Protein AF-A0A965TXR1-F1 (afdb_monomer_lite)

Secondary structure (DSSP, 8-state):
-HHHHHHHHHHHHHHHHHHHHHHHHHHHHHHHHHTHHHHHHTT-HHHHHHHHHHHHHHHHHHHHHHHHHHHHHHHHHHHHHHHHHHHHHHHHHHHHHTTTTSSHHHHHHHHHHHHHHHHHTHHHHHHHHHHHHHHHHHHHHHHHHHHHHHSPPP---------EEEE-TT--EEEEEEEE-TTS-EEEEEEEEESSSEEEEEEEEETTEEEEEEEEETTEEEEEEEE-TTS-EEEEEEETTEEEEEEEE-TTSSSEEEEEEPPP-

Structure (mmCIF, N/CA/C/O backbone):
data_AF-A0A965TXR1-F1
#
_entry.id   AF-A0A965TXR1-F1
#
loop_
_atom_site.group_PDB
_atom_site.id
_atom_site.type_symbol
_atom_site.label_atom_id
_atom_site.label_alt_id
_atom_site.label_comp_id
_atom_site.label_asym_id
_atom_site.label_entity_id
_atom_site.label_seq_id
_atom_site.pdbx_PDB_ins_code
_atom_site.Cartn_x
_atom_site.Cartn_y
_atom_site.Cartn_z
_atom_site.occupancy
_atom_site.B_iso_or_equiv
_atom_site.auth_seq_id
_atom_site.auth_comp_id
_atom_site.auth_asym_id
_atom_site.auth_atom_id
_atom_site.pdbx_PDB_model_num
ATOM 1 N N . GLY A 1 1 ? 12.369 7.121 -32.887 1.00 45.88 1 GLY A N 1
ATOM 2 C CA . GLY A 1 1 ? 11.246 7.670 -32.101 1.00 45.88 1 GLY A CA 1
ATOM 3 C C . GLY A 1 1 ? 10.234 6.595 -31.752 1.00 45.88 1 GLY A C 1
ATOM 4 O O . GLY A 1 1 ? 10.236 6.117 -30.630 1.00 45.88 1 GLY A O 1
ATOM 5 N N . PHE A 1 2 ? 9.430 6.163 -32.725 1.00 43.91 2 PHE A N 1
ATOM 6 C CA . PHE A 1 2 ? 8.285 5.259 -32.525 1.00 43.91 2 PHE A CA 1
ATOM 7 C C . PHE A 1 2 ? 8.627 3.906 -31.866 1.00 43.91 2 PHE A C 1
ATOM 9 O O . PHE A 1 2 ? 7.937 3.456 -30.958 1.00 43.91 2 PHE A O 1
ATOM 16 N N . LEU A 1 3 ? 9.751 3.299 -32.255 1.00 50.91 3 LEU A N 1
ATOM 17 C CA . LEU A 1 3 ? 10.198 2.002 -31.733 1.00 50.91 3 LEU A CA 1
ATOM 18 C C . LEU A 1 3 ? 10.601 2.069 -30.246 1.00 50.91 3 LEU A C 1
ATOM 20 O O . LEU A 1 3 ? 10.301 1.162 -29.483 1.00 50.91 3 LEU A O 1
ATOM 24 N N . VAL A 1 4 ? 11.199 3.183 -29.812 1.00 52.47 4 VAL A N 1
ATOM 25 C CA . VAL A 1 4 ? 11.578 3.410 -28.407 1.00 52.47 4 VAL A CA 1
ATOM 26 C C . VAL A 1 4 ? 10.334 3.555 -27.529 1.00 52.47 4 VAL A C 1
ATOM 28 O O . VAL A 1 4 ? 10.238 2.899 -26.500 1.00 52.47 4 VAL A O 1
ATOM 31 N N . VAL A 1 5 ? 9.344 4.335 -27.976 1.00 55.50 5 VAL A N 1
ATOM 32 C CA . VAL A 1 5 ? 8.086 4.562 -27.240 1.00 55.50 5 VAL A CA 1
ATOM 33 C C . VAL A 1 5 ? 7.288 3.263 -27.063 1.00 55.50 5 VAL A C 1
ATOM 35 O O . VAL A 1 5 ? 6.787 2.992 -25.972 1.00 55.50 5 VAL A O 1
ATOM 38 N N . ILE A 1 6 ? 7.225 2.415 -28.097 1.00 56.47 6 ILE A N 1
ATOM 39 C CA . ILE A 1 6 ? 6.541 1.112 -28.028 1.00 56.47 6 ILE A CA 1
ATOM 40 C C . ILE A 1 6 ? 7.202 0.182 -27.006 1.00 56.47 6 ILE A C 1
ATOM 42 O O . ILE A 1 6 ? 6.506 -0.544 -26.290 1.00 56.47 6 ILE A O 1
ATOM 46 N N . ILE A 1 7 ? 8.534 0.186 -26.929 1.00 53.12 7 ILE A N 1
ATOM 47 C CA . ILE A 1 7 ? 9.239 -0.719 -26.025 1.00 53.12 7 ILE A CA 1
ATOM 48 C C . ILE A 1 7 ? 9.182 -0.202 -24.581 1.00 53.12 7 ILE A C 1
ATOM 50 O O . ILE A 1 7 ? 8.879 -0.986 -23.684 1.00 53.12 7 ILE A O 1
ATOM 54 N N . THR A 1 8 ? 9.341 1.106 -24.346 1.00 53.84 8 THR A N 1
ATOM 55 C CA . THR A 1 8 ? 9.183 1.705 -23.007 1.00 53.84 8 THR A CA 1
ATOM 56 C C . THR A 1 8 ? 7.793 1.426 -22.417 1.00 53.84 8 THR A C 1
ATOM 58 O O . THR A 1 8 ? 7.686 1.060 -21.247 1.00 53.84 8 THR A O 1
ATOM 61 N N . GLY A 1 9 ? 6.730 1.487 -23.231 1.00 53.66 9 GLY A N 1
ATOM 62 C CA . GLY A 1 9 ? 5.367 1.166 -22.787 1.00 53.66 9 GLY A CA 1
ATOM 63 C C . GLY A 1 9 ? 5.150 -0.309 -22.414 1.00 53.66 9 GLY A C 1
ATOM 64 O O . GLY A 1 9 ? 4.368 -0.612 -21.512 1.00 53.66 9 GLY A O 1
ATOM 65 N N . LYS A 1 10 ? 5.856 -1.248 -23.063 1.00 57.50 10 LYS A N 1
ATOM 66 C CA . LYS A 1 10 ? 5.779 -2.680 -22.720 1.00 57.50 10 LYS A CA 1
ATOM 67 C C . LYS A 1 10 ? 6.538 -3.012 -21.438 1.00 57.50 10 LYS A C 1
ATOM 69 O O . LYS A 1 10 ? 6.057 -3.836 -20.664 1.00 57.50 10 LYS A O 1
ATOM 74 N N . THR A 1 11 ? 7.668 -2.357 -21.181 1.00 56.88 11 THR A N 1
ATOM 75 C CA . THR A 1 11 ? 8.481 -2.588 -19.977 1.00 56.88 11 THR A CA 1
ATOM 76 C C . THR A 1 11 ? 7.738 -2.193 -18.695 1.00 56.88 11 THR A C 1
ATOM 78 O O . THR A 1 11 ? 7.784 -2.931 -17.711 1.00 56.88 11 THR A O 1
ATOM 81 N N . GLY A 1 12 ? 6.966 -1.098 -18.715 1.00 59.47 12 GLY A N 1
ATOM 82 C CA . GLY A 1 12 ? 6.185 -0.649 -17.552 1.00 59.47 12 GLY A CA 1
ATOM 83 C C . GLY A 1 12 ? 5.174 -1.682 -17.031 1.00 59.47 12 GLY A C 1
ATOM 84 O O . GLY A 1 12 ? 5.007 -1.825 -15.822 1.00 59.47 12 GLY A O 1
ATOM 85 N N . LYS A 1 13 ? 4.562 -2.482 -17.918 1.00 66.25 13 LYS A N 1
ATOM 86 C CA . LYS A 1 13 ? 3.628 -3.553 -17.519 1.00 66.25 13 LYS A CA 1
ATOM 87 C C . LYS A 1 13 ? 4.310 -4.674 -16.729 1.00 66.25 13 LYS A C 1
ATOM 89 O O . LYS A 1 13 ? 3.706 -5.216 -15.807 1.00 66.25 13 LYS A O 1
ATOM 94 N N . TYR A 1 14 ? 5.557 -5.009 -17.065 1.00 66.94 14 TYR A N 1
ATOM 95 C CA . TYR A 1 14 ? 6.308 -6.039 -16.345 1.00 66.94 14 TYR A CA 1
ATOM 96 C C . TYR A 1 14 ? 6.725 -5.566 -14.954 1.00 66.94 14 TYR A C 1
ATOM 98 O O . TYR A 1 14 ? 6.616 -6.341 -14.012 1.00 66.94 14 TYR A O 1
ATOM 106 N N . PHE A 1 15 ? 7.118 -4.300 -14.795 1.00 65.69 15 PHE A N 1
ATOM 107 C CA . PHE A 1 15 ? 7.473 -3.754 -13.480 1.00 65.69 15 PHE A CA 1
ATOM 108 C C . PHE A 1 15 ? 6.291 -3.742 -12.505 1.00 65.69 15 PHE A C 1
ATOM 110 O O . PHE A 1 15 ? 6.447 -4.169 -11.363 1.00 65.69 15 PHE A O 1
ATOM 117 N N . ILE A 1 16 ? 5.097 -3.356 -12.969 1.00 70.94 16 ILE A N 1
ATOM 118 C CA . ILE A 1 16 ? 3.866 -3.435 -12.164 1.00 70.94 16 ILE A CA 1
ATOM 119 C C . ILE A 1 16 ? 3.568 -4.891 -11.773 1.00 70.94 16 ILE A C 1
ATOM 121 O O . ILE A 1 16 ? 3.223 -5.171 -10.626 1.00 70.94 16 ILE A O 1
ATOM 125 N N . GLY A 1 17 ? 3.731 -5.830 -12.711 1.00 76.81 17 GLY A N 1
ATOM 126 C CA . GLY A 1 17 ? 3.544 -7.259 -12.453 1.00 76.81 17 GLY A CA 1
ATOM 127 C C . GLY A 1 17 ? 4.518 -7.815 -11.411 1.00 76.81 17 GLY A C 1
ATOM 128 O O . GLY A 1 17 ? 4.089 -8.524 -10.505 1.00 76.81 17 GLY A O 1
ATOM 129 N N . ILE A 1 18 ? 5.805 -7.460 -11.505 1.00 78.25 18 ILE A N 1
ATOM 130 C CA . ILE A 1 18 ? 6.831 -7.854 -10.528 1.00 78.25 18 ILE A CA 1
ATOM 131 C C . ILE A 1 18 ? 6.462 -7.315 -9.146 1.00 78.25 18 ILE A C 1
ATOM 133 O O . ILE A 1 18 ? 6.395 -8.088 -8.197 1.00 78.25 18 ILE A O 1
ATOM 137 N N . GLN A 1 19 ? 6.147 -6.021 -9.040 1.00 75.19 19 GLN A N 1
ATOM 138 C CA . GLN A 1 19 ? 5.805 -5.396 -7.762 1.00 75.19 19 GLN A CA 1
ATOM 139 C C . GLN A 1 19 ? 4.563 -6.031 -7.120 1.00 75.19 19 GLN A C 1
ATOM 141 O O . GLN A 1 19 ? 4.560 -6.288 -5.917 1.00 75.19 19 GLN A O 1
ATOM 146 N N . LYS A 1 20 ? 3.535 -6.344 -7.921 1.00 84.00 20 LYS A N 1
ATOM 147 C CA . LYS A 1 20 ? 2.330 -7.037 -7.450 1.00 84.00 20 LYS A CA 1
ATOM 148 C C . LYS A 1 20 ? 2.657 -8.417 -6.876 1.00 84.00 20 LYS A C 1
ATOM 150 O O . LYS A 1 20 ? 2.203 -8.728 -5.779 1.00 84.00 20 LYS A O 1
ATOM 155 N N . GLN A 1 21 ? 3.454 -9.222 -7.578 1.00 85.25 21 GLN A N 1
ATOM 156 C CA . GLN A 1 21 ? 3.808 -10.559 -7.091 1.00 85.25 21 GLN A CA 1
ATOM 157 C C . GLN A 1 21 ? 4.754 -10.517 -5.892 1.00 85.25 21 GLN A C 1
ATOM 159 O O . GLN A 1 21 ? 4.600 -11.317 -4.974 1.00 85.25 21 GLN A O 1
ATOM 164 N N . THR A 1 22 ? 5.674 -9.551 -5.832 1.00 86.81 22 THR A N 1
ATOM 165 C CA . THR A 1 22 ? 6.506 -9.333 -4.642 1.00 86.81 22 THR A CA 1
ATOM 166 C C . THR A 1 22 ? 5.651 -8.988 -3.424 1.00 86.81 22 THR A C 1
ATOM 168 O O . THR A 1 22 ? 5.871 -9.552 -2.358 1.00 86.81 22 THR A O 1
ATOM 171 N N . ALA A 1 23 ? 4.642 -8.124 -3.576 1.00 86.00 23 ALA A N 1
ATOM 172 C CA . ALA A 1 23 ? 3.718 -7.804 -2.490 1.00 86.00 23 ALA A CA 1
ATOM 173 C C . ALA A 1 23 ? 2.914 -9.033 -2.033 1.00 86.00 23 ALA A C 1
ATOM 175 O O . ALA A 1 23 ? 2.773 -9.251 -0.835 1.00 86.00 23 ALA A O 1
ATOM 176 N N . GLN A 1 24 ? 2.442 -9.872 -2.964 1.00 88.69 24 GLN A N 1
ATOM 177 C CA . GLN A 1 24 ? 1.724 -11.103 -2.616 1.00 88.69 24 GLN A CA 1
ATOM 178 C C . GLN A 1 24 ? 2.597 -12.122 -1.878 1.00 88.69 24 GLN A C 1
ATOM 180 O O . GLN A 1 24 ? 2.131 -12.728 -0.917 1.00 88.69 24 GLN A O 1
ATOM 185 N N . VAL A 1 25 ? 3.839 -12.330 -2.326 1.00 92.31 25 VAL A N 1
ATOM 186 C CA . VAL A 1 25 ? 4.782 -13.235 -1.653 1.00 92.31 25 VAL A CA 1
ATOM 187 C C . VAL A 1 25 ? 5.121 -12.703 -0.262 1.00 92.31 25 VAL A C 1
ATOM 189 O O . VAL A 1 25 ? 5.074 -13.467 0.697 1.00 92.31 25 VAL A O 1
ATOM 192 N N . ASN A 1 26 ? 5.400 -11.403 -0.131 1.00 89.81 26 ASN A N 1
ATOM 193 C CA . ASN A 1 26 ? 5.708 -10.797 1.163 1.00 89.81 26 ASN A CA 1
ATOM 194 C C . ASN A 1 26 ? 4.528 -10.877 2.132 1.00 89.81 26 ASN A C 1
ATOM 196 O O . ASN A 1 26 ? 4.726 -11.324 3.253 1.00 89.81 26 ASN A O 1
ATOM 200 N N . GLY A 1 27 ? 3.315 -10.521 1.695 1.00 91.38 27 GLY A N 1
ATOM 201 C CA . GLY A 1 27 ? 2.123 -10.613 2.541 1.00 91.38 27 GLY A CA 1
AT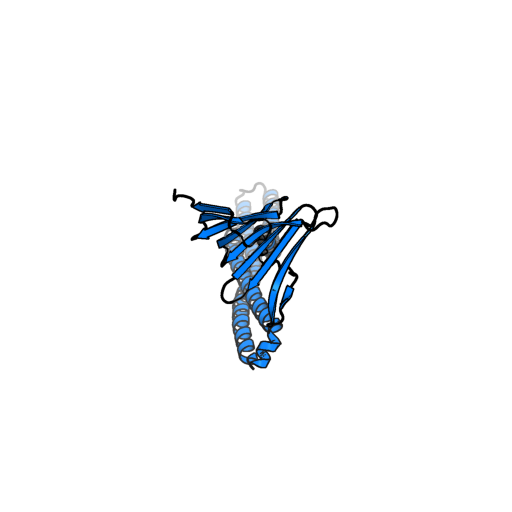OM 202 C C . GLY A 1 27 ? 1.853 -12.045 3.006 1.00 91.38 27 GLY A C 1
ATOM 203 O O . GLY A 1 27 ? 1.577 -12.267 4.178 1.00 91.38 27 GLY A O 1
ATOM 204 N N . TYR A 1 28 ? 2.038 -13.029 2.117 1.00 92.31 28 TYR A N 1
ATOM 205 C CA . TYR A 1 28 ? 1.949 -14.445 2.481 1.00 92.31 28 TYR A CA 1
ATOM 206 C C . TYR A 1 28 ? 2.980 -14.810 3.558 1.00 92.31 28 TYR A C 1
ATOM 208 O O . TYR A 1 28 ? 2.640 -15.395 4.579 1.00 92.31 28 TYR A O 1
ATOM 216 N N . VAL A 1 29 ? 4.247 -14.433 3.374 1.00 91.31 29 VAL A N 1
ATOM 217 C CA . VAL A 1 29 ? 5.296 -14.690 4.374 1.00 91.31 29 VAL A CA 1
ATOM 218 C C . VAL A 1 29 ? 4.974 -14.019 5.712 1.00 91.31 29 VAL A C 1
ATOM 220 O O . VAL A 1 29 ? 5.139 -14.646 6.755 1.00 91.31 29 VAL A O 1
ATOM 223 N N . GLU A 1 30 ? 4.505 -12.775 5.696 1.00 90.94 30 GLU A N 1
ATOM 224 C CA . GLU A 1 30 ? 4.203 -11.987 6.892 1.00 90.94 30 GLU A CA 1
ATOM 225 C C . GLU A 1 30 ? 3.059 -12.608 7.712 1.00 90.94 30 GLU A C 1
ATOM 227 O O . GLU A 1 30 ? 3.204 -12.792 8.922 1.00 90.94 30 GLU A O 1
ATOM 232 N N . GLU A 1 31 ? 1.988 -13.055 7.048 1.00 91.69 31 GLU A N 1
ATOM 233 C CA . GLU A 1 31 ? 0.855 -13.756 7.666 1.00 91.69 31 GLU A CA 1
ATOM 234 C C . GLU A 1 31 ? 1.295 -15.045 8.381 1.00 91.69 31 GLU A C 1
ATOM 236 O O . GLU A 1 31 ? 0.983 -15.256 9.557 1.00 91.69 31 GLU A O 1
ATOM 241 N N . TYR A 1 32 ? 2.082 -15.897 7.716 1.00 91.19 32 TYR A N 1
ATOM 242 C CA . TYR A 1 32 ? 2.490 -17.182 8.294 1.00 91.19 32 TYR A CA 1
ATOM 243 C C . TYR A 1 32 ? 3.653 -17.077 9.287 1.00 91.19 32 TYR A C 1
ATOM 245 O O . TYR A 1 32 ? 3.742 -17.907 10.194 1.00 91.19 32 TYR A O 1
ATOM 253 N N . ILE A 1 33 ? 4.522 -16.064 9.181 1.00 88.62 33 ILE A N 1
ATOM 254 C CA . ILE A 1 33 ? 5.530 -15.782 10.215 1.00 88.62 33 ILE A CA 1
ATOM 255 C C . ILE A 1 33 ? 4.851 -15.276 11.492 1.00 88.62 33 ILE A C 1
ATOM 257 O O . ILE A 1 33 ? 5.174 -15.760 12.582 1.00 88.62 33 ILE A O 1
ATOM 261 N N . ALA A 1 34 ? 3.885 -14.358 11.378 1.00 88.50 34 ALA A N 1
ATOM 262 C CA . ALA A 1 34 ? 3.091 -13.906 12.519 1.00 88.50 34 ALA A CA 1
ATOM 263 C C . ALA A 1 34 ? 2.266 -15.064 13.121 1.00 88.50 34 ALA A C 1
ATOM 265 O O . ALA A 1 34 ? 2.226 -15.243 14.340 1.00 88.50 34 ALA A O 1
ATOM 266 N N . GLY A 1 35 ? 1.692 -15.915 12.265 1.00 87.88 35 GLY A N 1
ATOM 267 C CA . GLY A 1 35 ? 0.902 -17.096 12.623 1.00 87.88 35 GLY A CA 1
ATOM 268 C C . GLY A 1 35 ? 1.698 -18.370 12.936 1.00 87.88 35 GLY A C 1
ATOM 269 O O . GLY A 1 35 ? 1.098 -19.434 13.089 1.00 87.88 35 GLY A O 1
ATOM 270 N N . GLN A 1 36 ? 3.029 -18.315 13.060 1.00 89.19 36 GLN A N 1
ATOM 271 C CA . GLN A 1 36 ? 3.886 -19.515 13.107 1.00 89.19 36 GLN A CA 1
ATOM 272 C C . GLN A 1 36 ? 3.509 -20.535 14.198 1.00 89.19 36 GLN A C 1
ATOM 274 O O . GLN A 1 36 ? 3.676 -21.740 14.012 1.00 89.19 36 GLN A O 1
ATOM 279 N N . LYS A 1 37 ? 2.980 -20.073 15.343 1.00 87.44 37 LYS A N 1
ATOM 280 C CA . LYS A 1 37 ? 2.527 -20.956 16.431 1.00 87.44 37 LYS A CA 1
ATOM 281 C C . LYS A 1 37 ? 1.314 -21.779 16.004 1.00 87.44 37 LYS A C 1
ATOM 283 O O . LYS A 1 37 ? 1.278 -22.975 16.266 1.00 87.44 37 LYS A O 1
ATOM 288 N N . VAL A 1 38 ? 0.364 -21.150 15.315 1.00 87.00 38 VAL A N 1
ATOM 289 C CA . VAL A 1 38 ? -0.844 -21.795 14.788 1.00 87.00 38 VAL A CA 1
ATOM 290 C C . VAL A 1 38 ? -0.451 -22.837 13.742 1.00 87.00 38 VAL A C 1
ATOM 292 O O . VAL A 1 38 ? -0.857 -23.990 13.847 1.00 87.00 38 VAL A O 1
ATOM 295 N N . VAL A 1 39 ? 0.437 -22.482 12.807 1.00 87.50 39 VAL A N 1
ATOM 296 C CA . VAL A 1 39 ? 0.923 -23.410 11.769 1.00 87.50 39 VAL A CA 1
ATOM 297 C C . VAL A 1 39 ? 1.550 -24.668 12.378 1.00 87.50 39 VAL A C 1
ATOM 299 O O . VAL A 1 39 ? 1.227 -25.773 11.943 1.00 87.50 39 VAL A O 1
ATOM 302 N N . LYS A 1 40 ? 2.402 -24.512 13.403 1.00 84.06 40 LYS A N 1
ATOM 303 C CA . LYS A 1 40 ? 3.050 -25.643 14.086 1.00 84.06 40 LYS A CA 1
ATOM 304 C C . LYS A 1 40 ? 2.076 -26.507 14.881 1.00 84.06 40 LYS A C 1
ATOM 306 O O . LYS A 1 40 ? 2.190 -27.727 14.856 1.00 84.06 40 LYS A O 1
ATOM 311 N N . VAL A 1 41 ? 1.119 -2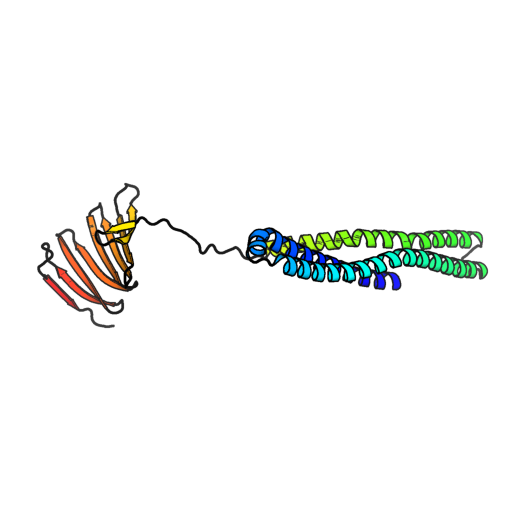5.892 15.578 1.00 89.19 41 VAL A N 1
ATOM 312 C CA . VAL A 1 41 ? 0.104 -26.618 16.365 1.00 89.19 41 VAL A CA 1
ATOM 313 C C . VAL A 1 41 ? -0.777 -27.485 15.467 1.00 89.19 41 VAL A C 1
ATOM 315 O O . VAL A 1 41 ? -1.127 -28.598 15.847 1.00 89.19 41 VAL A O 1
ATOM 318 N N . PHE A 1 42 ? -1.089 -27.009 14.262 1.00 87.50 42 PHE A N 1
ATOM 319 C CA . PHE A 1 42 ? -1.869 -27.766 13.287 1.00 87.50 42 PHE A CA 1
ATOM 320 C C . PHE A 1 42 ? -1.011 -28.627 12.341 1.00 87.50 42 PHE A C 1
ATOM 322 O O . PHE A 1 42 ? -1.577 -29.271 11.462 1.00 87.50 42 PHE A O 1
ATOM 329 N N . CYS A 1 43 ? 0.320 -28.658 12.485 1.00 88.38 43 CYS A N 1
ATOM 330 C CA . CYS A 1 43 ? 1.254 -29.391 11.611 1.00 88.38 43 CYS A CA 1
ATOM 331 C C . CYS A 1 43 ? 1.083 -29.083 10.103 1.00 88.38 43 CYS A C 1
ATOM 333 O O . CYS A 1 43 ? 1.118 -29.980 9.257 1.00 88.38 43 CYS A O 1
ATOM 335 N N . HIS A 1 44 ? 0.850 -27.810 9.762 1.00 90.75 44 HIS A N 1
ATOM 336 C CA . HIS A 1 44 ? 0.588 -27.346 8.390 1.00 90.75 44 HIS A CA 1
ATOM 337 C C . HIS A 1 44 ? 1.815 -26.732 7.691 1.00 90.75 44 HIS A C 1
ATOM 339 O O . HIS A 1 44 ? 1.677 -26.092 6.650 1.00 90.75 44 HIS A O 1
ATOM 345 N N . GLU A 1 45 ? 3.031 -26.931 8.202 1.00 89.88 45 GLU A N 1
ATOM 346 C CA . GLU A 1 45 ? 4.249 -26.310 7.662 1.00 89.88 45 GLU A CA 1
ATOM 347 C C . GLU A 1 45 ? 4.459 -26.637 6.182 1.00 89.88 45 GLU A C 1
ATOM 349 O O . GLU A 1 45 ? 4.806 -25.766 5.389 1.00 89.88 45 GLU A O 1
ATOM 354 N N . LYS A 1 46 ? 4.211 -27.892 5.794 1.00 91.88 46 LYS A N 1
ATOM 355 C CA . LYS A 1 46 ? 4.413 -28.349 4.416 1.00 91.88 46 LYS A CA 1
ATOM 356 C C . LYS A 1 46 ? 3.440 -27.679 3.442 1.00 91.88 46 LYS A C 1
ATOM 358 O O . LYS A 1 46 ? 3.858 -27.232 2.383 1.00 91.88 46 LYS A O 1
ATOM 363 N N . VAL A 1 47 ? 2.177 -27.529 3.845 1.00 90.62 47 VAL A N 1
ATOM 364 C CA . VAL A 1 47 ? 1.138 -26.846 3.056 1.00 90.62 47 VAL A CA 1
ATOM 365 C C . VAL A 1 47 ? 1.488 -25.368 2.868 1.00 90.62 47 VAL A C 1
ATOM 367 O O . VAL A 1 47 ? 1.351 -24.834 1.769 1.00 90.62 47 VAL A O 1
ATOM 370 N N . VAL A 1 48 ? 1.994 -24.718 3.919 1.00 91.06 48 VAL A N 1
ATOM 371 C CA . VAL A 1 48 ? 2.449 -23.321 3.860 1.00 91.06 48 VAL A CA 1
ATOM 372 C C . VAL A 1 48 ? 3.666 -23.168 2.942 1.00 91.06 48 VAL A C 1
ATOM 374 O O . VAL A 1 48 ? 3.728 -22.242 2.135 1.00 91.06 48 VAL A O 1
ATOM 377 N N . ILE A 1 49 ? 4.629 -24.090 3.011 1.00 92.44 49 ILE A N 1
ATOM 378 C CA . ILE A 1 49 ? 5.801 -24.093 2.124 1.00 92.44 49 ILE A CA 1
ATOM 379 C C . ILE A 1 49 ? 5.384 -24.304 0.663 1.00 92.44 49 ILE A C 1
ATOM 381 O O . ILE A 1 49 ? 5.886 -23.611 -0.221 1.00 92.44 49 ILE A O 1
ATOM 385 N N . ASP A 1 50 ? 4.452 -25.218 0.398 1.00 94.44 50 ASP A N 1
ATOM 386 C CA . ASP A 1 50 ? 3.955 -25.475 -0.955 1.00 94.44 50 ASP A CA 1
ATOM 387 C C . ASP A 1 50 ? 3.217 -24.248 -1.522 1.00 94.44 50 ASP A C 1
ATOM 389 O O . ASP A 1 50 ? 3.457 -23.854 -2.668 1.00 94.44 50 ASP A O 1
ATOM 393 N N . GLY A 1 51 ? 2.404 -23.570 -0.704 1.00 92.88 51 GLY A N 1
ATOM 394 C CA . GLY A 1 51 ? 1.752 -22.313 -1.082 1.00 92.88 51 GLY A CA 1
ATOM 395 C C . GLY A 1 51 ? 2.742 -21.168 -1.334 1.00 92.88 51 GLY A C 1
ATOM 396 O O . GLY A 1 51 ? 2.592 -20.422 -2.308 1.00 92.88 51 GLY A O 1
ATOM 397 N N . PHE A 1 52 ? 3.801 -21.063 -0.524 1.00 94.12 52 PHE A N 1
ATOM 398 C CA . PHE A 1 52 ? 4.902 -20.128 -0.772 1.00 94.12 52 PHE A CA 1
ATOM 399 C C . PHE A 1 52 ? 5.600 -20.433 -2.102 1.00 94.12 52 PHE A C 1
ATOM 401 O O . PHE A 1 52 ? 5.806 -19.525 -2.907 1.00 94.12 52 PHE A O 1
ATOM 408 N N . ASN A 1 53 ? 5.923 -21.703 -2.364 1.00 95.12 53 ASN A N 1
ATOM 409 C CA . ASN A 1 53 ? 6.593 -22.128 -3.592 1.00 95.12 53 ASN A CA 1
ATOM 410 C C . ASN A 1 53 ? 5.772 -21.786 -4.838 1.00 95.12 53 ASN A C 1
ATOM 412 O O . ASN A 1 53 ? 6.336 -21.308 -5.821 1.00 95.12 53 ASN A O 1
ATOM 416 N N . GLN A 1 54 ? 4.449 -21.962 -4.791 1.00 95.25 54 GLN A N 1
ATOM 417 C CA . GLN A 1 54 ? 3.565 -21.589 -5.893 1.00 95.25 54 GLN A CA 1
ATOM 418 C C . GLN A 1 54 ? 3.619 -20.080 -6.179 1.00 95.25 54 GLN A C 1
ATOM 420 O O . GLN A 1 54 ? 3.863 -19.672 -7.315 1.00 95.25 54 GLN A O 1
ATOM 425 N N . LYS A 1 55 ? 3.461 -19.241 -5.147 1.00 91.56 55 LYS A N 1
ATOM 426 C CA . LYS A 1 55 ? 3.527 -17.775 -5.293 1.00 91.56 55 LYS A CA 1
ATOM 427 C C . LYS A 1 55 ? 4.911 -17.304 -5.748 1.00 91.56 55 LYS A C 1
ATOM 429 O O . LYS A 1 55 ? 5.028 -16.399 -6.575 1.00 91.56 55 LYS A O 1
ATOM 434 N N . ASN A 1 56 ? 5.964 -17.940 -5.243 1.00 92.56 56 ASN A N 1
ATOM 435 C CA . ASN A 1 56 ? 7.338 -17.645 -5.626 1.00 92.56 56 ASN A CA 1
ATOM 436 C C . ASN A 1 56 ? 7.626 -18.041 -7.085 1.00 92.56 56 ASN A C 1
ATOM 438 O O . ASN A 1 56 ? 8.338 -17.324 -7.785 1.00 92.56 56 ASN A O 1
ATOM 442 N N . GLU A 1 57 ? 7.040 -19.132 -7.583 1.00 94.12 57 GLU A N 1
ATOM 443 C CA . GLU A 1 57 ? 7.159 -19.522 -8.990 1.00 94.12 57 GLU A CA 1
ATOM 444 C C . GLU A 1 57 ? 6.470 -18.513 -9.920 1.00 94.12 57 GLU A C 1
ATOM 446 O O . GLU A 1 57 ? 7.028 -18.147 -10.956 1.00 94.12 57 GLU A O 1
ATOM 451 N N . GLU A 1 58 ? 5.306 -17.982 -9.541 1.00 89.88 58 GLU A N 1
ATOM 452 C CA . GLU A 1 58 ? 4.653 -16.911 -10.303 1.00 89.88 58 GLU A CA 1
ATOM 453 C C . GLU A 1 58 ? 5.504 -15.632 -10.351 1.00 89.88 58 GLU A C 1
ATOM 455 O O . GLU A 1 58 ? 5.667 -15.025 -11.419 1.00 89.88 58 GLU A O 1
ATOM 460 N N . LEU A 1 59 ? 6.089 -15.243 -9.210 1.00 86.12 59 LEU A N 1
ATOM 461 C CA . LEU A 1 59 ? 7.047 -14.140 -9.137 1.00 86.12 59 LEU A CA 1
ATOM 462 C C . LEU A 1 59 ? 8.256 -14.410 -10.042 1.00 86.12 59 LEU A C 1
ATOM 464 O O . LEU A 1 59 ? 8.640 -13.535 -10.822 1.00 86.12 59 LEU A O 1
ATOM 468 N N . ARG A 1 60 ? 8.814 -15.627 -10.003 1.00 87.69 60 ARG A N 1
ATOM 469 C CA . ARG A 1 60 ? 9.946 -16.041 -10.840 1.00 87.69 60 ARG A CA 1
ATOM 470 C C . ARG A 1 60 ? 9.618 -15.900 -12.321 1.00 87.69 60 ARG A C 1
ATOM 472 O O . ARG A 1 60 ? 10.373 -15.260 -13.044 1.00 87.69 60 ARG A O 1
ATOM 479 N N . GLN A 1 61 ? 8.484 -16.424 -12.781 1.00 88.38 61 GLN A N 1
ATOM 480 C CA . GLN A 1 61 ? 8.099 -16.370 -14.195 1.00 88.38 61 GLN A CA 1
ATOM 481 C C . GLN A 1 61 ? 7.951 -14.936 -14.716 1.00 88.38 61 GLN A C 1
ATOM 483 O O . GLN A 1 61 ? 8.396 -14.626 -15.827 1.00 88.38 61 GLN A O 1
ATOM 488 N N . ILE A 1 62 ? 7.331 -14.054 -13.928 1.00 77.44 62 ILE A N 1
ATOM 489 C CA . ILE A 1 62 ? 7.135 -12.650 -14.305 1.00 77.44 62 ILE A CA 1
ATOM 490 C C . ILE A 1 62 ? 8.462 -11.883 -14.259 1.00 77.44 62 ILE A C 1
ATOM 492 O O . ILE A 1 62 ? 8.766 -11.139 -15.197 1.00 77.44 62 ILE A O 1
ATOM 496 N N . ALA A 1 63 ? 9.286 -12.111 -13.233 1.00 75.19 63 ALA A N 1
ATOM 497 C CA . ALA A 1 63 ? 10.604 -11.499 -13.103 1.00 75.19 63 ALA A CA 1
ATOM 498 C C . ALA A 1 63 ? 11.563 -11.943 -14.217 1.00 75.19 63 ALA A C 1
ATOM 500 O O . ALA A 1 63 ? 12.239 -11.102 -14.809 1.00 75.19 63 ALA A O 1
ATOM 501 N N . THR A 1 64 ? 11.583 -13.234 -14.570 1.00 80.75 64 THR A N 1
ATOM 502 C CA . THR A 1 64 ? 12.389 -13.753 -15.683 1.00 80.75 64 THR A CA 1
ATOM 503 C C . THR A 1 64 ? 11.983 -13.087 -16.991 1.00 80.75 64 THR A C 1
ATOM 505 O O . THR A 1 64 ? 12.840 -12.520 -17.662 1.00 80.75 64 THR A O 1
ATOM 508 N N . LYS A 1 65 ? 10.684 -13.060 -17.325 1.00 76.62 65 LYS A N 1
ATOM 509 C CA . LYS A 1 65 ? 10.198 -12.395 -18.546 1.00 76.62 65 LYS A CA 1
ATOM 510 C C . LYS A 1 65 ? 10.585 -10.913 -18.562 1.00 76.62 65 LYS A C 1
ATOM 512 O O . LYS A 1 65 ? 11.178 -10.457 -19.537 1.00 76.62 65 LYS A O 1
ATOM 517 N N . GLY A 1 66 ? 10.308 -10.173 -17.486 1.00 69.94 66 GLY A N 1
ATOM 518 C CA . GLY A 1 66 ? 10.630 -8.745 -17.382 1.00 69.94 66 GLY A CA 1
ATOM 519 C C . GLY A 1 66 ? 12.129 -8.450 -17.509 1.00 69.94 66 GLY A C 1
ATOM 520 O O . GLY A 1 66 ? 12.520 -7.549 -18.251 1.00 69.94 66 GLY A O 1
ATOM 521 N N . SER A 1 67 ? 12.971 -9.254 -16.855 1.00 68.75 67 SER A N 1
ATOM 522 C CA . SER A 1 67 ? 14.430 -9.125 -16.920 1.00 68.75 67 SER A CA 1
ATOM 523 C C . SER A 1 67 ? 14.971 -9.446 -18.315 1.00 68.75 67 SER A C 1
ATOM 525 O O . SER A 1 67 ? 15.819 -8.714 -18.819 1.00 68.75 67 SER A O 1
ATOM 527 N N . THR A 1 68 ? 14.429 -10.454 -19.007 1.00 73.44 68 THR A N 1
ATOM 528 C CA . THR A 1 68 ? 14.780 -10.736 -20.408 1.00 73.44 68 THR A CA 1
ATOM 529 C C . THR A 1 68 ? 14.466 -9.546 -21.319 1.00 73.44 68 THR A C 1
ATOM 531 O O . THR A 1 68 ? 15.313 -9.152 -22.119 1.00 73.44 68 THR A O 1
ATOM 534 N N . TYR A 1 69 ? 13.296 -8.909 -21.177 1.00 65.75 69 TYR A N 1
ATOM 535 C CA . TYR A 1 69 ? 12.970 -7.703 -21.952 1.00 65.75 69 TYR A CA 1
ATOM 536 C C . TYR A 1 69 ? 13.919 -6.538 -21.645 1.00 65.75 69 TYR A C 1
ATOM 538 O O . TYR A 1 69 ? 14.361 -5.861 -22.574 1.00 65.75 69 TYR A O 1
ATOM 546 N N . ALA A 1 70 ? 14.273 -6.321 -20.375 1.00 66.75 70 ALA A N 1
ATOM 547 C CA . ALA A 1 70 ? 15.222 -5.281 -19.978 1.00 66.75 70 ALA A CA 1
ATOM 548 C C . ALA A 1 70 ? 16.635 -5.535 -20.538 1.00 66.75 70 ALA A C 1
ATOM 550 O O . ALA A 1 70 ? 17.288 -4.611 -21.023 1.00 66.75 70 ALA A O 1
ATOM 551 N N . GLN A 1 71 ? 17.082 -6.793 -20.535 1.00 67.12 71 GLN A N 1
ATOM 552 C CA . GLN A 1 71 ? 18.378 -7.193 -21.084 1.00 67.12 71 GLN A CA 1
ATOM 553 C C . GLN A 1 71 ? 18.434 -7.071 -22.609 1.00 67.12 71 GLN A C 1
ATOM 555 O O . GLN A 1 71 ? 19.478 -6.714 -23.138 1.00 67.12 71 GLN A O 1
ATOM 560 N N . ILE A 1 72 ? 17.326 -7.303 -23.320 1.00 71.06 72 ILE A N 1
ATOM 561 C CA . ILE A 1 72 ? 17.234 -7.093 -24.776 1.00 71.06 72 ILE A CA 1
ATOM 562 C C . ILE A 1 72 ? 17.143 -5.598 -25.123 1.00 71.06 72 ILE A C 1
ATOM 564 O O . ILE A 1 72 ? 17.637 -5.175 -26.169 1.00 71.06 72 ILE A O 1
ATOM 568 N N . LEU A 1 73 ? 16.557 -4.779 -24.243 1.00 69.06 73 LEU A N 1
ATOM 569 C CA . LEU A 1 73 ? 16.387 -3.337 -24.442 1.00 69.06 73 LEU A CA 1
ATOM 570 C C . LEU A 1 73 ? 17.717 -2.615 -24.698 1.00 69.06 73 LEU A C 1
ATOM 572 O O . LEU A 1 73 ? 17.826 -1.827 -25.635 1.00 69.06 73 LEU A O 1
ATOM 576 N N . MET A 1 74 ? 18.721 -2.882 -23.859 1.00 69.44 74 MET A N 1
ATOM 577 C CA . MET A 1 74 ? 20.025 -2.209 -23.890 1.00 69.44 74 MET A CA 1
ATOM 578 C C . MET A 1 74 ? 20.773 -2.425 -25.225 1.00 69.44 74 MET A C 1
ATOM 580 O O . MET A 1 74 ? 21.096 -1.433 -25.885 1.00 69.44 74 MET A O 1
ATOM 584 N N . PRO A 1 75 ? 20.991 -3.673 -25.694 1.00 73.88 75 PRO A N 1
ATOM 585 C CA . PRO A 1 75 ? 21.565 -3.949 -27.010 1.00 73.88 75 PRO A CA 1
ATOM 586 C C . PRO A 1 75 ? 20.746 -3.347 -28.151 1.00 73.88 75 PRO A C 1
ATOM 588 O O . PRO A 1 75 ? 21.306 -2.837 -29.118 1.00 73.88 75 PRO A O 1
ATOM 591 N N . LEU A 1 76 ? 19.417 -3.368 -28.040 1.00 73.25 76 LEU A N 1
ATOM 592 C CA . LEU A 1 76 ? 18.528 -2.874 -29.086 1.00 73.25 76 LEU A CA 1
ATOM 593 C C . LEU A 1 76 ? 18.604 -1.347 -29.225 1.00 73.25 76 LEU A C 1
ATOM 595 O O . LEU A 1 76 ? 18.657 -0.839 -30.344 1.00 73.25 76 LEU A O 1
ATOM 599 N N . LEU A 1 77 ? 18.701 -0.613 -28.113 1.00 69.31 77 LEU A N 1
ATOM 600 C CA . LEU A 1 77 ? 18.959 0.832 -28.112 1.00 69.31 77 LEU A CA 1
ATOM 601 C C . LEU A 1 77 ? 20.345 1.172 -28.682 1.00 69.31 77 LEU A C 1
ATOM 603 O O . LEU A 1 77 ? 20.473 2.134 -29.443 1.00 69.31 77 LEU A O 1
ATOM 607 N N . GLY A 1 78 ? 21.366 0.370 -28.366 1.00 73.50 78 GLY A N 1
ATOM 608 C CA . GLY A 1 78 ? 22.704 0.501 -28.951 1.00 73.50 78 GLY A CA 1
ATOM 609 C C . GLY A 1 78 ? 22.693 0.303 -30.470 1.00 73.50 78 GLY A C 1
ATOM 610 O O . GLY A 1 78 ? 23.150 1.167 -31.218 1.00 73.50 78 GLY A O 1
ATOM 611 N N . ASN A 1 79 ? 22.074 -0.782 -30.936 1.00 79.88 79 ASN A N 1
ATOM 612 C CA . ASN A 1 79 ? 21.935 -1.096 -32.359 1.00 79.88 79 ASN A CA 1
ATOM 613 C C . ASN A 1 79 ? 21.116 -0.044 -33.113 1.00 79.88 79 ASN A C 1
ATOM 615 O O . ASN A 1 79 ? 21.462 0.313 -34.237 1.00 79.88 79 ASN A O 1
ATOM 619 N N . LEU A 1 80 ? 20.078 0.518 -32.489 1.00 77.06 80 LEU A N 1
ATOM 620 C CA . LEU A 1 80 ? 19.300 1.610 -33.071 1.00 77.06 80 LEU A CA 1
ATOM 621 C C . LEU A 1 80 ? 20.154 2.870 -33.292 1.00 77.06 80 LEU A C 1
ATOM 623 O O . LEU A 1 80 ? 19.985 3.554 -34.300 1.00 77.06 80 LEU A O 1
ATOM 627 N N . SER A 1 81 ? 21.087 3.161 -32.381 1.00 75.31 81 SER A N 1
ATOM 628 C CA . SER A 1 81 ? 22.041 4.267 -32.529 1.00 75.31 81 SER A CA 1
ATOM 629 C C . SER A 1 81 ? 22.988 4.040 -33.711 1.00 75.31 81 SER A C 1
ATOM 631 O O . SER A 1 81 ? 23.201 4.949 -34.514 1.00 75.31 81 SER A O 1
ATOM 633 N N . TYR A 1 82 ? 23.489 2.811 -33.886 1.00 82.38 82 TYR A N 1
ATOM 634 C CA . TYR A 1 82 ? 24.324 2.451 -35.038 1.00 82.38 82 TYR A CA 1
ATOM 635 C C . TYR A 1 82 ? 23.560 2.509 -36.365 1.00 82.38 82 TYR A C 1
ATOM 637 O O . TYR A 1 82 ? 24.086 3.030 -37.347 1.00 82.38 82 TYR A O 1
ATOM 645 N N . LEU A 1 83 ? 22.305 2.052 -36.393 1.00 84.19 83 LEU A N 1
ATOM 646 C CA . LEU A 1 83 ? 21.445 2.165 -37.573 1.00 84.19 83 LEU A CA 1
ATOM 647 C C . LEU A 1 83 ? 21.172 3.629 -37.930 1.00 84.19 83 LEU A C 1
ATOM 649 O O . LEU A 1 83 ? 21.311 4.013 -39.087 1.00 84.19 83 LEU A O 1
ATOM 653 N N . ASN A 1 84 ? 20.844 4.465 -36.944 1.00 82.38 84 ASN A N 1
ATOM 654 C CA . ASN A 1 84 ? 20.639 5.895 -37.164 1.00 82.38 84 ASN A CA 1
ATOM 655 C C . ASN A 1 84 ? 21.918 6.566 -37.696 1.00 82.38 84 ASN A C 1
ATOM 657 O O . ASN A 1 84 ? 21.873 7.315 -38.668 1.00 82.38 84 ASN A O 1
ATOM 661 N N . TYR A 1 85 ? 23.074 6.230 -37.118 1.00 85.62 85 TYR A N 1
ATOM 662 C CA . TYR A 1 85 ? 24.371 6.701 -37.598 1.00 85.62 85 TYR A CA 1
ATOM 663 C C . TYR A 1 85 ? 24.611 6.325 -39.070 1.00 85.62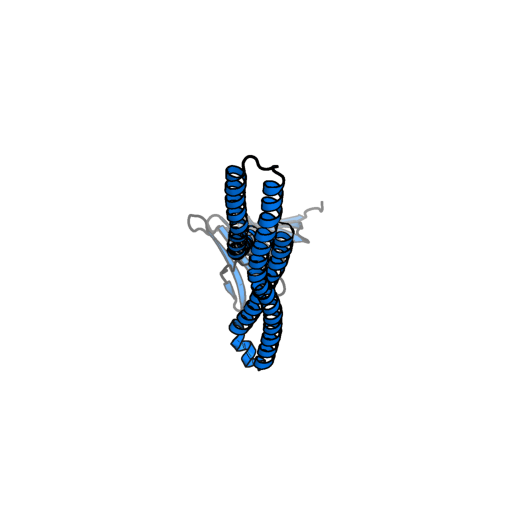 85 TYR A C 1
ATOM 665 O O . TYR A 1 85 ? 25.016 7.180 -39.853 1.00 85.62 85 TYR A O 1
ATOM 673 N N . ALA A 1 86 ? 24.313 5.083 -39.467 1.00 88.81 86 ALA A N 1
ATOM 674 C CA . ALA A 1 86 ? 24.451 4.629 -40.851 1.00 88.81 86 ALA A CA 1
ATOM 675 C C . ALA A 1 86 ? 23.509 5.374 -41.814 1.00 88.81 86 ALA A C 1
ATOM 677 O O . ALA A 1 86 ? 23.944 5.825 -42.872 1.00 88.81 86 ALA A O 1
ATOM 678 N N . VAL A 1 87 ? 22.241 5.564 -41.433 1.00 89.38 87 VAL A N 1
ATOM 679 C CA . VAL A 1 87 ? 21.248 6.304 -42.235 1.00 89.38 87 VAL A CA 1
ATOM 680 C C . VAL A 1 87 ? 21.682 7.755 -42.446 1.00 89.38 87 VAL A C 1
ATOM 682 O O . VAL A 1 87 ? 21.657 8.249 -43.573 1.00 89.38 87 VAL A O 1
ATOM 685 N N . VAL A 1 88 ? 22.126 8.428 -41.382 1.00 88.00 88 VAL A N 1
ATOM 686 C CA . VAL A 1 88 ? 22.591 9.819 -41.447 1.00 88.00 88 VAL A CA 1
ATOM 687 C C . VAL A 1 88 ? 23.884 9.932 -42.257 1.00 88.00 88 VAL A C 1
ATOM 689 O O . VAL A 1 88 ? 24.023 10.867 -43.042 1.00 88.00 88 VAL A O 1
ATOM 692 N N . ALA A 1 89 ? 24.804 8.972 -42.132 1.00 90.19 89 ALA A N 1
ATOM 693 C CA . ALA A 1 89 ? 26.040 8.952 -42.908 1.00 90.19 89 ALA A CA 1
ATOM 694 C C . ALA A 1 89 ? 25.770 8.791 -44.412 1.00 90.19 89 ALA A C 1
ATOM 696 O O . ALA A 1 89 ? 26.311 9.557 -45.208 1.00 90.19 89 ALA A O 1
ATOM 697 N N . ILE A 1 90 ? 24.913 7.842 -44.805 1.00 93.62 90 ILE A N 1
ATOM 698 C CA . ILE A 1 90 ? 24.571 7.589 -46.215 1.00 93.62 90 ILE A CA 1
ATOM 699 C C . ILE A 1 90 ? 23.774 8.762 -46.794 1.00 93.62 90 ILE A C 1
ATOM 701 O O . ILE A 1 90 ? 24.142 9.303 -47.837 1.00 93.62 90 ILE A O 1
ATOM 705 N N . GLY A 1 91 ? 22.713 9.190 -46.104 1.00 92.25 91 GLY A N 1
ATOM 706 C CA . GLY A 1 91 ? 21.866 10.293 -46.556 1.00 92.25 91 GLY A CA 1
ATOM 707 C C . GLY A 1 91 ? 22.631 11.612 -46.639 1.00 92.25 91 GLY A C 1
ATOM 708 O O . GLY A 1 91 ? 22.580 12.298 -47.656 1.00 92.25 91 GLY A O 1
ATOM 709 N N . GLY A 1 92 ? 23.404 11.940 -45.605 1.00 90.06 92 GLY A N 1
ATOM 710 C CA . GLY A 1 92 ? 24.197 13.163 -45.568 1.00 90.06 92 GLY A CA 1
ATOM 711 C C . GLY A 1 92 ? 25.318 13.183 -46.604 1.00 90.06 92 GLY A C 1
ATOM 712 O O . GLY A 1 92 ? 25.485 14.186 -47.293 1.00 90.06 92 GLY A O 1
ATOM 713 N N . SER A 1 93 ? 26.031 12.068 -46.795 1.00 89.50 93 SER A N 1
ATOM 714 C CA . SER A 1 93 ? 27.066 11.971 -47.838 1.00 89.50 93 SER A CA 1
ATOM 715 C C . SER A 1 93 ? 26.470 12.091 -49.244 1.00 89.50 93 SER A C 1
ATOM 717 O O . SER A 1 93 ? 27.045 12.762 -50.098 1.00 89.50 93 SER A O 1
ATOM 719 N N . SER A 1 94 ? 25.289 11.507 -49.476 1.00 92.31 94 SER A N 1
ATOM 720 C CA . SER A 1 94 ? 24.561 11.641 -50.744 1.00 92.31 94 SER A CA 1
ATOM 721 C C . SER A 1 94 ? 24.134 13.091 -51.013 1.00 92.31 94 SER A C 1
ATOM 723 O O . SER A 1 94 ? 24.322 13.591 -52.120 1.00 92.31 94 SER A O 1
ATOM 725 N N . LEU A 1 95 ? 23.639 13.810 -50.001 1.00 91.06 95 LEU A N 1
ATOM 726 C CA . LEU A 1 95 ? 23.256 15.221 -50.131 1.00 91.06 95 LEU A CA 1
ATOM 727 C C . LEU A 1 95 ? 24.449 16.145 -50.421 1.00 91.06 95 LEU A C 1
ATOM 729 O O . LEU A 1 95 ? 24.302 17.090 -51.199 1.00 91.06 95 LEU A O 1
ATOM 733 N N . ILE A 1 96 ? 25.620 15.862 -49.840 1.00 92.06 96 ILE A N 1
ATOM 734 C CA . ILE A 1 96 ? 26.871 16.580 -50.137 1.00 92.06 96 ILE A CA 1
ATOM 735 C C . ILE A 1 96 ? 27.312 16.306 -51.577 1.00 92.06 96 ILE A C 1
ATOM 737 O O . ILE A 1 96 ? 27.607 17.247 -52.309 1.00 92.06 96 ILE A O 1
ATOM 741 N N . ALA A 1 97 ? 27.301 15.039 -52.007 1.00 89.25 97 ALA A N 1
ATOM 742 C CA . ALA A 1 97 ? 27.686 14.647 -53.364 1.00 89.25 97 ALA A CA 1
ATOM 743 C C . ALA A 1 97 ? 26.783 15.272 -54.443 1.00 89.25 97 ALA A C 1
ATOM 745 O O . ALA A 1 97 ? 27.249 15.594 -55.531 1.00 89.25 97 ALA A O 1
ATOM 746 N N . LEU A 1 98 ? 25.503 15.492 -54.129 1.00 90.62 98 LEU A N 1
ATOM 747 C CA . LEU A 1 98 ? 24.538 16.171 -55.000 1.00 90.62 98 LEU A CA 1
ATOM 748 C C . LEU A 1 98 ? 24.603 17.710 -54.915 1.00 90.62 98 LEU A C 1
ATOM 750 O O . LEU A 1 98 ? 23.771 18.384 -55.520 1.00 90.62 98 LEU A O 1
ATOM 754 N N . GLY A 1 99 ? 25.530 18.280 -54.135 1.00 85.31 99 GLY A N 1
ATOM 755 C CA . GLY A 1 99 ? 25.694 19.731 -53.981 1.00 85.31 99 GLY A CA 1
ATOM 756 C C . GLY A 1 99 ? 24.542 20.430 -53.248 1.00 85.31 99 GLY A C 1
ATOM 757 O O . GLY A 1 99 ? 24.414 21.649 -53.314 1.00 85.31 99 GLY A O 1
ATOM 758 N N . ARG A 1 100 ? 23.683 19.686 -52.537 1.00 85.44 100 ARG A N 1
ATOM 759 C CA . ARG A 1 100 ? 22.469 20.229 -51.892 1.00 85.44 100 ARG A CA 1
ATOM 760 C C . ARG A 1 100 ? 22.720 20.809 -50.499 1.00 85.44 100 ARG A C 1
ATOM 762 O O . ARG A 1 100 ? 21.781 21.275 -49.861 1.00 85.44 100 ARG A O 1
ATOM 769 N N . MET A 1 101 ? 23.965 20.768 -50.024 1.00 79.19 101 MET A N 1
ATOM 770 C CA . MET A 1 101 ? 24.352 21.111 -48.650 1.00 79.19 101 MET A CA 1
ATOM 771 C C . MET A 1 101 ? 25.437 22.199 -48.594 1.00 79.19 101 MET A C 1
ATOM 773 O O . MET A 1 101 ? 26.289 22.199 -47.709 1.00 79.19 101 MET A O 1
ATOM 777 N N . GLY A 1 102 ? 25.400 23.131 -49.554 1.00 82.50 102 GLY A N 1
ATOM 778 C CA . GLY A 1 102 ? 26.347 24.243 -49.651 1.00 82.50 102 GLY A CA 1
ATOM 779 C C . GLY A 1 102 ? 27.721 23.813 -50.172 1.00 82.50 102 GLY A C 1
ATOM 780 O O . GLY A 1 102 ? 27.826 22.910 -51.000 1.00 82.50 102 GLY A O 1
ATOM 781 N N . SER A 1 103 ? 28.785 24.477 -49.708 1.00 86.44 103 SER A N 1
ATOM 782 C CA . SER A 1 103 ? 30.158 24.100 -50.064 1.00 86.44 103 SER A CA 1
ATOM 783 C C . SER A 1 103 ? 30.536 22.745 -49.456 1.00 86.44 103 SER A C 1
ATOM 785 O O . SER A 1 103 ? 30.031 22.368 -48.399 1.00 86.44 103 SER A O 1
ATOM 787 N N . MET A 1 104 ? 31.474 22.026 -50.084 1.00 85.75 104 MET A N 1
ATOM 788 C CA . MET A 1 104 ? 31.954 20.721 -49.599 1.00 85.75 104 MET A CA 1
ATOM 789 C C . MET A 1 104 ? 32.379 20.779 -48.119 1.00 85.75 104 MET A C 1
ATOM 791 O O . MET A 1 104 ? 32.022 19.909 -47.327 1.00 85.75 104 MET A O 1
ATOM 795 N N . ALA A 1 105 ? 33.093 21.841 -47.731 1.00 88.00 105 ALA A N 1
ATOM 796 C CA . ALA A 1 105 ? 33.551 22.052 -46.360 1.00 88.00 105 ALA A CA 1
ATOM 797 C C . ALA A 1 105 ? 32.387 22.279 -45.378 1.00 88.00 105 ALA A C 1
ATOM 799 O O . ALA A 1 105 ? 32.375 21.682 -44.301 1.00 88.00 105 ALA A O 1
ATOM 800 N N . ALA A 1 106 ? 31.393 23.091 -45.757 1.00 87.50 106 ALA A N 1
ATOM 801 C CA . ALA A 1 106 ? 30.209 23.329 -44.933 1.00 87.50 106 ALA A CA 1
ATOM 802 C C . ALA A 1 106 ? 29.373 22.050 -44.778 1.00 87.50 106 ALA A C 1
ATOM 804 O O . ALA A 1 106 ? 29.022 21.679 -43.661 1.00 87.50 106 ALA A O 1
ATOM 805 N N . GLY A 1 107 ? 29.141 21.323 -45.874 1.00 89.88 107 GLY A N 1
ATOM 806 C CA . GLY A 1 107 ? 28.398 20.066 -45.868 1.00 89.88 107 GLY A CA 1
ATOM 807 C C . GLY A 1 107 ? 29.035 18.998 -44.974 1.00 89.88 107 GLY A C 1
ATOM 808 O O . GLY A 1 107 ? 28.334 18.368 -44.180 1.00 89.88 107 GLY A O 1
ATOM 809 N N . ILE A 1 108 ? 30.362 18.829 -45.035 1.00 90.12 108 ILE A N 1
ATOM 810 C CA . ILE A 1 108 ? 31.091 17.890 -44.165 1.00 90.12 108 ILE A CA 1
ATOM 811 C C . ILE A 1 108 ? 30.974 18.307 -42.693 1.00 90.12 108 ILE A C 1
ATOM 813 O O . ILE A 1 108 ? 30.675 17.462 -41.848 1.00 90.12 108 ILE A O 1
ATOM 817 N N . ALA A 1 109 ? 31.158 19.592 -42.372 1.00 91.19 109 ALA A N 1
ATOM 818 C CA . ALA A 1 109 ? 31.034 20.084 -40.998 1.00 91.19 109 ALA A CA 1
ATOM 819 C C . ALA A 1 109 ? 29.626 19.832 -40.429 1.00 91.19 109 ALA A C 1
ATOM 821 O O . ALA A 1 109 ? 29.477 19.299 -39.327 1.00 91.19 109 ALA A O 1
ATOM 822 N N . THR A 1 110 ? 28.589 20.132 -41.215 1.00 89.75 110 THR A N 1
ATOM 823 C CA . THR A 1 110 ? 27.193 19.870 -40.856 1.00 89.75 110 THR A CA 1
ATOM 824 C C . THR A 1 110 ? 26.935 18.374 -40.650 1.00 89.75 110 THR A C 1
ATOM 826 O O . THR A 1 110 ? 26.340 17.991 -39.643 1.00 89.75 110 THR A O 1
ATOM 829 N N . LEU A 1 111 ? 27.435 17.506 -41.536 1.00 91.19 111 LEU A N 1
ATOM 830 C CA . LEU A 1 111 ? 27.301 16.053 -41.395 1.00 91.19 111 LEU A CA 1
ATOM 831 C C . LEU A 1 111 ? 27.937 15.534 -40.099 1.00 91.19 111 LEU A C 1
ATOM 833 O O . LEU A 1 111 ? 27.322 14.737 -39.392 1.00 91.19 111 LEU A O 1
ATOM 837 N N . VAL A 1 112 ? 29.137 16.006 -39.750 1.00 90.44 112 VAL A N 1
ATOM 838 C CA . VAL A 1 112 ? 29.817 15.619 -38.503 1.00 90.44 112 VAL A CA 1
ATOM 839 C C . VAL A 1 112 ? 28.976 15.991 -37.278 1.00 90.44 112 VAL A C 1
ATOM 841 O O . VAL A 1 112 ? 28.818 15.160 -36.381 1.00 90.44 112 VAL A O 1
ATOM 844 N N . MET A 1 113 ? 28.373 17.184 -37.254 1.00 89.94 113 MET A N 1
ATOM 845 C CA . MET A 1 113 ? 27.470 17.597 -36.170 1.00 89.94 113 MET A CA 1
ATOM 846 C C . MET A 1 113 ? 26.229 16.697 -36.077 1.00 89.94 113 MET A C 1
ATOM 848 O O . MET A 1 113 ? 25.870 16.251 -34.986 1.00 89.94 113 MET A O 1
ATOM 852 N N . PHE A 1 114 ? 25.600 16.359 -37.207 1.00 86.94 114 PHE A N 1
ATOM 853 C CA . PHE A 1 114 ? 24.448 15.451 -37.224 1.00 86.94 114 PHE A CA 1
ATOM 854 C C . PHE A 1 114 ? 24.808 14.026 -36.783 1.00 86.94 114 PHE A C 1
ATOM 856 O O . PHE A 1 114 ? 24.035 13.393 -36.066 1.00 86.94 114 PHE A O 1
ATOM 863 N N . LEU A 1 115 ? 25.991 13.523 -37.145 1.00 88.50 115 LEU A N 1
ATOM 864 C CA . LEU A 1 115 ? 26.482 12.220 -36.689 1.00 88.50 115 LEU A CA 1
ATOM 865 C C . LEU A 1 115 ? 26.750 12.196 -35.176 1.00 88.50 115 LEU A C 1
ATOM 867 O O . LEU A 1 115 ? 26.471 11.192 -34.514 1.00 88.50 115 LEU A O 1
ATOM 871 N N . GLN A 1 116 ? 27.264 13.293 -34.613 1.00 86.31 116 GLN A N 1
ATOM 872 C CA . GLN A 1 116 ? 27.415 13.448 -33.162 1.00 86.31 116 GLN A CA 1
ATOM 873 C C . GLN A 1 116 ? 26.050 13.467 -32.460 1.00 86.31 116 GLN A C 1
ATOM 875 O O . GLN A 1 116 ? 25.858 12.752 -31.472 1.00 86.31 116 GLN A O 1
ATOM 880 N N . LEU A 1 117 ? 25.082 14.204 -33.013 1.00 83.31 117 LEU A N 1
ATOM 881 C CA . LEU A 1 117 ? 23.712 14.260 -32.504 1.00 83.31 117 LEU A CA 1
ATOM 882 C C . LEU A 1 117 ? 23.022 12.886 -32.558 1.00 83.31 117 LEU A C 1
ATOM 884 O O . LEU A 1 117 ? 22.398 12.468 -31.581 1.00 83.31 117 LEU A O 1
ATOM 888 N N . ALA A 1 118 ? 23.187 12.140 -33.655 1.00 81.19 118 ALA A N 1
ATOM 889 C CA . ALA A 1 118 ? 22.613 10.804 -33.824 1.00 81.19 118 ALA A CA 1
ATOM 890 C C . ALA A 1 118 ? 23.059 9.835 -32.715 1.00 81.19 118 ALA A C 1
ATOM 892 O O . ALA A 1 118 ? 22.247 9.051 -32.220 1.00 81.19 118 ALA A O 1
ATOM 893 N N . ARG A 1 119 ? 24.320 9.936 -32.264 1.00 77.19 119 ARG A N 1
ATOM 894 C CA . ARG A 1 119 ? 24.848 9.144 -31.140 1.00 77.19 119 ARG A CA 1
ATOM 895 C C . ARG A 1 119 ? 24.334 9.610 -29.777 1.00 77.19 119 ARG A C 1
ATOM 897 O O . ARG A 1 119 ? 24.208 8.787 -28.869 1.00 77.19 119 ARG A O 1
ATOM 904 N N . GLN A 1 120 ? 24.043 10.901 -29.611 1.00 78.88 120 GLN A N 1
ATOM 905 C CA . GLN A 1 120 ? 23.543 11.442 -28.345 1.00 78.88 120 GLN A CA 1
ATOM 906 C C . GLN A 1 120 ? 22.097 11.040 -28.050 1.00 78.88 120 GLN A C 1
ATOM 908 O O . GLN A 1 120 ? 21.791 10.827 -26.884 1.00 78.88 120 GLN A O 1
ATOM 913 N N . ILE A 1 121 ? 21.237 10.847 -29.057 1.00 70.06 121 ILE A N 1
ATOM 914 C CA . ILE A 1 121 ? 19.809 10.511 -28.862 1.00 70.06 121 ILE A CA 1
ATOM 915 C C . ILE A 1 121 ? 19.598 9.192 -28.090 1.00 70.06 121 ILE A C 1
ATOM 917 O O . ILE A 1 121 ? 18.617 9.056 -27.361 1.00 70.06 121 ILE A O 1
ATOM 921 N N . GLY A 1 122 ? 20.518 8.226 -28.191 1.00 68.00 122 GLY A N 1
ATOM 922 C CA . GLY A 1 122 ? 20.404 6.947 -27.476 1.00 68.00 122 GLY A CA 1
ATOM 923 C C . GLY A 1 122 ? 20.651 7.037 -25.962 1.00 68.00 122 GLY A C 1
ATOM 924 O O . GLY A 1 122 ? 20.066 6.273 -25.196 1.00 68.00 122 GLY A O 1
ATOM 925 N N . ARG A 1 123 ? 21.484 7.984 -25.508 1.00 72.75 123 ARG A N 1
ATOM 926 C CA . ARG A 1 123 ? 21.880 8.123 -24.093 1.00 72.75 123 ARG A CA 1
ATOM 927 C C . ARG A 1 123 ? 20.749 8.568 -23.149 1.00 72.75 123 ARG A C 1
ATOM 929 O O . ARG A 1 123 ? 20.550 7.893 -22.140 1.00 72.75 123 ARG A O 1
ATOM 936 N N . PRO A 1 124 ? 19.989 9.648 -23.424 1.00 67.44 124 PRO A N 1
ATOM 937 C CA . PRO A 1 124 ? 18.946 10.112 -22.514 1.00 67.44 124 PRO A CA 1
ATOM 938 C C . PRO A 1 124 ? 17.796 9.109 -22.404 1.00 67.44 124 PRO A C 1
ATOM 940 O O . PRO A 1 124 ? 17.216 8.976 -21.335 1.00 67.44 124 PRO A O 1
ATOM 943 N N . VAL A 1 125 ? 17.511 8.335 -23.456 1.00 65.88 125 VAL A N 1
ATOM 944 C CA . VAL A 1 125 ? 16.522 7.245 -23.402 1.00 65.88 125 VAL A CA 1
ATOM 945 C C . VAL A 1 125 ? 16.912 6.196 -22.360 1.00 65.88 125 VAL A C 1
ATOM 947 O O . VAL A 1 125 ? 16.063 5.767 -21.577 1.00 65.88 125 VAL A O 1
ATOM 950 N N . ALA A 1 126 ? 18.189 5.805 -22.314 1.00 67.75 126 ALA A N 1
ATOM 951 C CA . ALA A 1 126 ? 18.689 4.868 -21.313 1.00 67.75 126 ALA A CA 1
ATOM 952 C C . ALA A 1 126 ? 18.615 5.459 -19.893 1.00 67.75 126 ALA A C 1
ATOM 954 O O . ALA A 1 126 ? 18.149 4.782 -18.978 1.00 67.75 126 ALA A O 1
ATOM 955 N N . MET A 1 127 ? 18.980 6.737 -19.721 1.00 70.69 127 MET A N 1
ATOM 956 C CA . MET A 1 127 ? 18.878 7.427 -18.427 1.00 70.69 127 MET A CA 1
ATOM 957 C C . MET A 1 127 ? 17.428 7.528 -17.933 1.00 70.69 127 MET A C 1
ATOM 959 O O . MET A 1 127 ? 17.150 7.192 -16.787 1.00 70.69 127 MET A O 1
ATOM 963 N N . ILE A 1 128 ? 16.486 7.924 -18.796 1.00 64.81 128 ILE A N 1
ATOM 964 C CA . ILE A 1 128 ? 15.055 7.996 -18.456 1.00 64.81 128 ILE A CA 1
ATOM 965 C C . ILE A 1 128 ? 14.516 6.605 -18.111 1.00 64.81 128 ILE A C 1
ATOM 967 O O . ILE A 1 128 ? 13.764 6.459 -17.153 1.00 64.81 128 ILE A O 1
ATOM 971 N N . SER A 1 129 ? 14.938 5.571 -18.844 1.00 64.62 129 SER A N 1
ATOM 972 C CA . SER A 1 129 ? 14.523 4.189 -18.574 1.00 64.62 129 SER A CA 1
ATOM 973 C C . SER A 1 129 ? 14.999 3.699 -17.204 1.00 64.62 129 SER A C 1
ATOM 975 O O . SER A 1 129 ? 14.256 3.005 -16.518 1.00 64.62 129 SER A O 1
ATOM 977 N N . GLN A 1 130 ? 16.205 4.082 -16.774 1.00 69.56 130 GLN A N 1
ATOM 978 C CA . GLN A 1 130 ? 16.707 3.755 -15.438 1.00 69.56 130 GLN A CA 1
ATOM 979 C C . GLN A 1 130 ? 15.926 4.495 -14.341 1.00 69.56 130 GLN A C 1
ATOM 981 O O . GLN A 1 130 ? 15.565 3.889 -13.332 1.00 69.56 130 GLN A O 1
ATOM 986 N N . GLN A 1 131 ? 15.611 5.775 -14.563 1.00 68.88 131 GLN A N 1
ATOM 987 C CA . GLN A 1 131 ? 14.842 6.584 -13.610 1.00 68.88 131 GLN A CA 1
ATOM 988 C C . GLN A 1 131 ? 13.356 6.214 -13.550 1.00 68.88 131 GLN A C 1
ATOM 990 O O . GLN A 1 131 ? 12.684 6.514 -12.564 1.00 68.88 131 GLN A O 1
ATOM 995 N N . PHE A 1 132 ? 12.844 5.509 -14.560 1.00 65.75 132 PHE A N 1
ATOM 996 C CA . PHE A 1 132 ? 11.458 5.052 -14.611 1.00 65.75 132 PHE A CA 1
ATOM 997 C C . PHE A 1 132 ? 11.065 4.211 -13.384 1.00 65.75 132 PHE A C 1
ATOM 999 O O . PHE A 1 132 ? 9.956 4.346 -12.872 1.00 65.75 132 PHE A O 1
ATOM 1006 N N . ASN A 1 133 ? 11.992 3.406 -12.851 1.00 63.00 133 ASN A N 1
ATOM 1007 C CA . ASN A 1 133 ? 11.765 2.632 -11.626 1.00 63.00 133 ASN A CA 1
ATOM 1008 C C . ASN A 1 133 ? 11.512 3.525 -10.403 1.00 63.00 133 ASN A C 1
ATOM 1010 O O . ASN A 1 133 ? 10.606 3.252 -9.618 1.00 63.00 133 ASN A O 1
ATOM 1014 N N . GLY A 1 134 ? 12.274 4.614 -10.265 1.00 71.81 134 GLY A N 1
ATOM 1015 C CA . GLY A 1 134 ? 12.092 5.581 -9.183 1.00 71.81 134 GLY A CA 1
ATOM 1016 C C . GLY A 1 134 ? 10.752 6.309 -9.280 1.00 71.81 134 GLY A C 1
ATOM 1017 O O . GLY A 1 134 ? 10.076 6.478 -8.271 1.00 71.81 134 GLY A O 1
ATOM 1018 N N . VAL A 1 135 ? 10.319 6.655 -10.498 1.00 68.75 135 VAL A N 1
ATOM 1019 C CA . VAL A 1 135 ? 9.001 7.269 -10.741 1.00 68.75 135 VAL A CA 1
ATOM 1020 C C . VAL A 1 135 ? 7.868 6.329 -10.325 1.00 68.75 135 VAL A C 1
ATOM 1022 O O . VAL A 1 135 ? 6.945 6.752 -9.634 1.00 68.75 135 VAL A O 1
ATOM 1025 N N . MET A 1 136 ? 7.950 5.045 -10.685 1.00 62.84 136 MET A N 1
ATOM 1026 C CA . MET A 1 136 ? 6.951 4.048 -10.281 1.00 62.84 136 MET A CA 1
ATOM 1027 C C . MET A 1 136 ? 6.916 3.844 -8.761 1.00 62.84 136 MET A C 1
ATOM 1029 O O . MET A 1 136 ? 5.837 3.753 -8.176 1.00 62.84 136 MET A O 1
ATOM 1033 N N . MET A 1 137 ? 8.079 3.817 -8.104 1.00 74.19 137 MET A N 1
ATOM 1034 C CA . MET A 1 137 ? 8.170 3.702 -6.646 1.00 74.19 137 MET A CA 1
ATOM 1035 C C . MET A 1 137 ? 7.594 4.936 -5.938 1.00 74.19 137 MET A C 1
ATOM 1037 O O . MET A 1 137 ? 6.851 4.790 -4.968 1.00 74.19 137 MET A O 1
ATOM 1041 N N . ALA A 1 138 ? 7.882 6.136 -6.446 1.00 76.81 138 ALA A N 1
ATOM 1042 C CA . ALA A 1 138 ? 7.316 7.381 -5.938 1.00 76.81 138 ALA A CA 1
ATOM 1043 C C . ALA A 1 138 ? 5.790 7.414 -6.102 1.00 76.81 138 ALA A C 1
ATOM 1045 O O . ALA A 1 138 ? 5.094 7.771 -5.157 1.00 76.81 138 ALA A O 1
ATOM 1046 N N . LEU A 1 139 ? 5.260 6.969 -7.248 1.00 70.44 139 LEU A N 1
ATOM 1047 C CA . LEU A 1 139 ? 3.816 6.873 -7.483 1.00 70.44 139 LEU A CA 1
ATOM 1048 C C . LEU A 1 139 ? 3.139 5.886 -6.516 1.00 70.44 139 LEU A C 1
ATOM 1050 O O . LEU A 1 139 ? 2.078 6.186 -5.978 1.00 70.44 139 LEU A O 1
ATOM 1054 N N . ALA A 1 1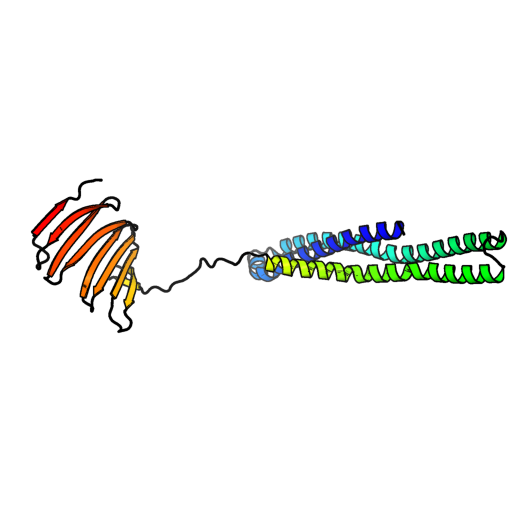40 ? 3.761 4.734 -6.245 1.00 69.38 140 ALA A N 1
ATOM 1055 C CA . ALA A 1 140 ? 3.260 3.769 -5.263 1.00 69.38 140 ALA A CA 1
ATOM 1056 C C . ALA A 1 140 ? 3.324 4.304 -3.818 1.00 69.38 140 ALA A C 1
ATOM 1058 O O . ALA A 1 140 ? 2.433 4.040 -3.013 1.00 69.38 140 ALA A O 1
ATOM 1059 N N . GLY A 1 141 ? 4.369 5.065 -3.478 1.00 74.06 141 GLY A N 1
ATOM 1060 C CA . GLY A 1 141 ? 4.467 5.778 -2.204 1.00 74.06 141 GLY A CA 1
ATOM 1061 C C . GLY A 1 141 ? 3.378 6.838 -2.056 1.00 74.06 141 GLY A C 1
ATOM 1062 O O . GLY A 1 141 ? 2.686 6.851 -1.044 1.00 74.06 141 GLY A O 1
ATOM 1063 N N . ALA A 1 142 ? 3.179 7.656 -3.092 1.00 86.94 142 ALA A N 1
ATOM 1064 C CA . ALA A 1 142 ? 2.131 8.667 -3.140 1.00 86.94 142 ALA A CA 1
ATOM 1065 C C . ALA A 1 142 ? 0.744 8.040 -2.984 1.00 86.94 142 ALA A C 1
ATOM 1067 O O . ALA A 1 142 ? -0.040 8.526 -2.180 1.00 86.94 142 ALA A O 1
ATOM 1068 N N . LYS A 1 143 ? 0.470 6.922 -3.672 1.00 75.81 143 LYS A N 1
ATOM 1069 C CA . LYS A 1 143 ? -0.792 6.193 -3.515 1.00 75.81 143 LYS A CA 1
ATOM 1070 C C . LYS A 1 143 ? -1.058 5.808 -2.058 1.00 75.81 143 LYS A C 1
ATOM 1072 O O . LYS A 1 143 ? -2.138 6.089 -1.581 1.00 75.81 143 LYS A O 1
ATOM 1077 N N . ARG A 1 144 ? -0.083 5.256 -1.329 1.00 81.62 144 ARG A N 1
ATOM 1078 C CA . ARG A 1 144 ? -0.272 4.925 0.099 1.00 81.62 144 ARG A CA 1
ATOM 1079 C C . ARG A 1 144 ? -0.592 6.146 0.963 1.00 81.62 144 ARG A C 1
ATOM 1081 O O . ARG A 1 144 ? -1.362 6.026 1.904 1.00 81.62 144 ARG A O 1
ATOM 1088 N N . VAL A 1 145 ? 0.014 7.297 0.665 1.00 88.56 145 VAL A N 1
ATOM 1089 C CA . VAL A 1 145 ? -0.271 8.551 1.381 1.00 88.56 145 VAL A CA 1
ATOM 1090 C C . VAL A 1 145 ? -1.683 9.043 1.071 1.00 88.56 145 VAL A C 1
ATOM 1092 O O . VAL A 1 145 ? -2.381 9.450 1.989 1.00 88.56 145 VAL A O 1
ATOM 1095 N N . PHE A 1 146 ? -2.106 8.990 -0.194 1.00 86.50 146 PHE A N 1
ATOM 1096 C CA . PHE A 1 146 ? -3.472 9.342 -0.585 1.00 86.50 146 PHE A CA 1
ATOM 1097 C C . PHE A 1 146 ? -4.498 8.368 -0.002 1.00 86.50 146 PHE A C 1
ATOM 1099 O O . PHE A 1 146 ? -5.438 8.823 0.625 1.00 86.50 146 PHE A O 1
ATOM 1106 N N . ASP A 1 147 ? -4.261 7.058 -0.099 1.00 88.00 147 ASP A N 1
ATOM 1107 C CA . ASP A 1 147 ? -5.124 6.030 0.489 1.00 88.00 147 ASP A CA 1
ATOM 1108 C C . ASP A 1 147 ? -5.273 6.251 2.013 1.00 88.00 147 ASP A C 1
ATOM 1110 O O . ASP A 1 147 ? -6.377 6.191 2.529 1.00 88.00 147 ASP A O 1
ATOM 1114 N N . MET A 1 148 ? -4.194 6.596 2.732 1.00 85.25 148 MET A N 1
ATOM 1115 C CA . MET A 1 148 ? -4.252 6.929 4.167 1.00 85.25 148 MET A CA 1
ATOM 1116 C C . MET A 1 148 ? -4.992 8.246 4.458 1.00 85.25 148 MET A C 1
ATOM 1118 O O . MET A 1 148 ? -5.613 8.385 5.505 1.00 85.25 148 MET A O 1
ATOM 1122 N N . MET A 1 149 ? -4.900 9.229 3.562 1.00 89.62 149 MET A N 1
ATOM 1123 C CA . MET A 1 149 ? -5.591 10.516 3.699 1.00 89.62 149 MET A CA 1
ATOM 1124 C C . MET A 1 149 ? -7.092 10.402 3.417 1.00 89.62 149 MET A C 1
ATOM 1126 O O . MET A 1 149 ? -7.876 11.141 4.006 1.00 89.62 149 MET A O 1
ATOM 1130 N N . ASP A 1 150 ? -7.461 9.489 2.522 1.00 90.19 150 ASP A N 1
ATOM 1131 C CA . ASP A 1 150 ? -8.838 9.202 2.128 1.00 90.19 150 ASP A CA 1
ATOM 1132 C C . ASP A 1 150 ? -9.500 8.144 3.037 1.00 90.19 150 ASP A C 1
ATOM 1134 O O . ASP A 1 150 ? -10.708 7.921 2.929 1.00 90.19 150 ASP A O 1
ATOM 1138 N N . GLU A 1 151 ? -8.740 7.498 3.931 1.00 85.94 151 GLU A N 1
ATOM 1139 C CA . GLU A 1 151 ? -9.267 6.524 4.889 1.00 85.94 151 GLU A CA 1
ATOM 1140 C C . GLU A 1 151 ? -10.228 7.225 5.875 1.00 85.94 151 GLU A C 1
ATOM 1142 O O . GLU A 1 151 ? -9.858 8.231 6.495 1.00 85.94 151 GLU A O 1
ATOM 1147 N N . PRO A 1 152 ? -11.474 6.740 6.034 1.00 82.50 152 PRO A N 1
ATOM 1148 C CA . PRO A 1 152 ? -12.414 7.313 6.988 1.00 82.50 152 PRO A CA 1
ATOM 1149 C C . PRO A 1 152 ? -11.885 7.180 8.422 1.00 82.50 152 PRO A C 1
ATOM 1151 O O . PRO A 1 152 ? -11.278 6.176 8.786 1.00 82.50 152 PRO A O 1
ATOM 1154 N N . VAL A 1 153 ? -12.141 8.193 9.255 1.00 78.94 153 VAL A N 1
ATOM 1155 C CA . VAL A 1 153 ? -11.779 8.165 10.681 1.00 78.94 153 VAL A CA 1
ATOM 1156 C C . VAL A 1 153 ? -12.459 6.963 11.336 1.00 78.94 153 VAL A C 1
ATOM 1158 O O . VAL A 1 153 ? -13.684 6.857 11.270 1.00 78.94 153 VAL A O 1
ATOM 1161 N N . GLU A 1 154 ? -11.681 6.073 11.963 1.00 70.06 154 GLU A N 1
ATOM 1162 C CA . GLU A 1 154 ? -12.236 4.967 12.747 1.00 70.06 154 GLU A CA 1
ATOM 1163 C C . GLU A 1 154 ? -13.199 5.528 13.804 1.00 70.06 154 GLU A C 1
ATOM 1165 O O . GLU A 1 154 ? -12.819 6.330 14.661 1.00 70.06 154 GLU A O 1
ATOM 1170 N N . THR A 1 155 ? -14.467 5.129 13.728 1.00 60.25 155 THR A N 1
ATOM 1171 C CA . THR A 1 155 ? -15.449 5.394 14.776 1.00 60.25 155 THR A CA 1
ATOM 1172 C C . THR A 1 155 ? -15.195 4.423 15.921 1.00 60.25 155 THR A C 1
ATOM 1174 O O . THR A 1 155 ? -15.422 3.223 15.784 1.00 60.25 155 THR A O 1
ATOM 1177 N N . ASP A 1 156 ? -14.697 4.948 17.037 1.00 52.44 156 ASP A N 1
ATOM 1178 C CA . ASP A 1 156 ? -14.519 4.216 18.288 1.00 52.44 156 ASP A CA 1
ATOM 1179 C C . ASP A 1 156 ? -15.892 3.790 18.842 1.00 52.44 156 ASP A C 1
ATOM 1181 O O . ASP A 1 156 ? -16.614 4.594 19.431 1.00 52.44 156 ASP A O 1
ATOM 1185 N N . GLU A 1 157 ? -16.286 2.534 18.617 1.00 55.03 157 GLU A N 1
ATOM 1186 C CA . GLU A 1 157 ? -17.498 1.937 19.206 1.00 55.03 157 GLU A CA 1
ATOM 1187 C C . GLU A 1 157 ? -17.221 1.234 20.552 1.00 55.03 157 GLU A C 1
ATOM 1189 O O . GLU A 1 157 ? -17.991 0.380 20.990 1.00 55.03 157 GLU A O 1
ATOM 1194 N N . GLY A 1 158 ? -16.111 1.555 21.227 1.00 50.12 158 GLY A N 1
ATOM 1195 C CA . GLY A 1 158 ? -15.598 0.761 22.341 1.00 50.12 158 GLY A CA 1
ATOM 1196 C C . GLY A 1 158 ? -15.268 1.536 23.611 1.00 50.12 158 GLY A C 1
ATOM 1197 O O . GLY A 1 158 ? -14.189 1.340 24.168 1.00 50.12 158 GLY A O 1
ATOM 1198 N N . TYR A 1 159 ? -16.184 2.341 24.154 1.00 42.19 159 TYR A N 1
ATOM 1199 C CA . TYR A 1 159 ? -16.023 2.809 25.535 1.00 42.19 159 TYR A CA 1
ATOM 1200 C C . TYR A 1 159 ? -16.296 1.658 26.516 1.00 42.19 159 TYR A C 1
ATOM 1202 O O . TYR A 1 159 ? -17.441 1.363 26.853 1.00 42.19 159 TYR A O 1
ATOM 1210 N N . VAL A 1 160 ? -15.243 1.015 27.033 1.00 42.16 160 VAL A N 1
ATOM 1211 C CA . VAL A 1 160 ? -15.359 0.236 28.277 1.00 42.16 160 VAL A CA 1
ATOM 1212 C C . VAL A 1 160 ? -15.455 1.232 29.430 1.00 42.16 160 VAL A C 1
ATOM 1214 O O . VAL A 1 160 ? -14.450 1.666 29.993 1.00 42.16 160 VAL A O 1
ATOM 1217 N N . THR A 1 161 ? -16.676 1.632 29.772 1.00 43.56 161 THR A N 1
ATOM 1218 C CA . THR A 1 161 ? -16.937 2.412 30.982 1.00 43.56 161 THR A CA 1
ATOM 1219 C C . THR A 1 161 ? -16.935 1.464 32.176 1.00 43.56 161 THR A C 1
ATOM 1221 O O . THR A 1 161 ? -17.802 0.603 32.306 1.00 43.56 161 THR A O 1
ATOM 1224 N N . LEU A 1 162 ? -15.945 1.607 33.059 1.00 43.84 162 LEU A N 1
ATOM 1225 C CA . LEU A 1 162 ? -15.980 0.970 34.373 1.00 43.84 162 LEU A CA 1
ATOM 1226 C C . LEU A 1 162 ? -17.136 1.591 35.163 1.00 43.84 162 LEU A C 1
ATOM 1228 O O . LEU A 1 162 ? -17.053 2.741 35.590 1.00 43.84 162 LEU A O 1
ATOM 1232 N N . VAL A 1 163 ? -18.217 0.837 35.324 1.00 58.22 163 VAL A N 1
ATOM 1233 C CA . VAL A 1 163 ? -19.336 1.201 36.196 1.00 58.22 163 VAL A CA 1
ATOM 1234 C C . VAL A 1 163 ? -19.108 0.616 37.582 1.00 58.22 163 VAL A C 1
ATOM 1236 O O . VAL A 1 163 ? -18.514 -0.455 37.732 1.00 58.22 163 VAL A O 1
ATOM 1239 N N . ASN A 1 164 ? -19.552 1.329 38.612 1.00 64.56 164 ASN A N 1
ATOM 1240 C CA . ASN A 1 164 ? -19.524 0.794 39.963 1.00 64.56 164 ASN A CA 1
ATOM 1241 C C . ASN A 1 164 ? -20.595 -0.302 40.071 1.00 64.56 164 ASN A C 1
ATOM 1243 O O . ASN A 1 164 ? -21.697 -0.131 39.551 1.00 64.56 164 ASN A O 1
ATOM 1247 N N . VAL A 1 165 ? -20.279 -1.429 40.708 1.00 71.25 165 VAL A N 1
ATOM 1248 C CA . VAL A 1 165 ? -21.225 -2.541 40.874 1.00 71.25 165 VAL A CA 1
ATOM 1249 C C . VAL A 1 165 ? -21.314 -2.956 42.334 1.00 71.25 165 VAL A C 1
ATOM 1251 O O . VAL A 1 165 ? -20.292 -3.110 43.002 1.00 71.25 165 VAL A O 1
ATOM 1254 N N . GLU A 1 166 ? -22.530 -3.191 42.814 1.00 70.31 166 GLU A N 1
ATOM 1255 C CA . GLU A 1 166 ? -22.779 -3.856 44.094 1.00 70.31 166 GLU A CA 1
ATOM 1256 C C . GLU A 1 166 ? -23.338 -5.259 43.839 1.00 70.31 166 GLU A C 1
ATOM 1258 O O . GLU A 1 166 ? -24.116 -5.482 42.910 1.00 70.31 166 GLU A O 1
ATOM 1263 N N . ARG A 1 167 ? -22.907 -6.228 44.655 1.00 70.31 167 ARG A N 1
ATOM 1264 C CA . ARG A 1 167 ? -23.489 -7.574 44.684 1.00 70.31 167 ARG A CA 1
ATOM 1265 C C . ARG A 1 167 ? -24.493 -7.640 45.819 1.00 70.31 167 ARG A C 1
ATOM 1267 O O . ARG A 1 167 ? -24.134 -7.329 46.953 1.00 70.31 167 ARG A O 1
ATOM 1274 N N . ASP A 1 168 ? -25.712 -8.065 45.519 1.00 64.69 168 ASP A N 1
ATOM 1275 C CA . ASP A 1 168 ? -26.696 -8.341 46.561 1.00 64.69 168 ASP A CA 1
ATOM 1276 C C . ASP A 1 168 ? -26.431 -9.685 47.271 1.00 64.69 168 ASP A C 1
ATOM 1278 O O . ASP A 1 168 ? -25.562 -10.469 46.876 1.00 64.69 168 ASP A O 1
ATOM 1282 N N . GLU A 1 169 ? -27.169 -9.953 48.353 1.00 63.19 169 GLU A N 1
ATOM 1283 C CA . GLU A 1 169 ? -27.052 -11.189 49.147 1.00 63.19 169 GLU A CA 1
ATOM 1284 C C . GLU A 1 169 ? -27.416 -12.461 48.350 1.00 63.19 169 GLU A C 1
ATOM 1286 O O . GLU A 1 169 ? -27.014 -13.565 48.723 1.00 63.19 169 GLU A O 1
ATOM 1291 N N . SER A 1 170 ? -28.138 -12.310 47.236 1.00 59.62 170 SER A N 1
ATOM 1292 C CA . SER A 1 170 ? -28.518 -13.358 46.278 1.00 59.62 170 SER A CA 1
ATOM 1293 C C . SER A 1 170 ? -27.464 -13.610 45.189 1.00 59.62 170 SER A C 1
ATOM 1295 O O . SER A 1 170 ? -27.557 -14.605 44.470 1.00 59.62 170 SER A O 1
ATOM 1297 N N . GLY A 1 171 ? -26.436 -12.761 45.093 1.00 62.19 171 GLY A N 1
ATOM 1298 C CA . GLY A 1 171 ? -25.371 -12.851 44.099 1.00 62.19 171 GLY A CA 1
ATOM 1299 C C . GLY A 1 171 ? -25.680 -12.182 42.754 1.00 62.19 171 GLY A C 1
ATOM 1300 O O . GLY A 1 171 ? -24.871 -12.332 41.833 1.00 62.19 171 GLY A O 1
ATOM 1301 N N . GLU A 1 172 ? -26.787 -11.442 42.625 1.00 68.56 172 GLU A N 1
ATOM 1302 C CA . GLU A 1 172 ? -27.075 -10.628 41.439 1.00 68.56 172 GLU A CA 1
ATOM 1303 C C . GLU A 1 172 ? -26.219 -9.353 41.439 1.00 68.56 172 GLU A C 1
ATOM 1305 O O . GLU A 1 172 ? -25.919 -8.760 42.481 1.00 68.56 172 GLU A O 1
ATOM 1310 N N . ILE A 1 173 ? -25.774 -8.954 40.246 1.00 69.19 173 ILE A N 1
ATOM 1311 C CA . ILE A 1 173 ? -24.909 -7.791 40.038 1.00 69.19 173 ILE A CA 1
ATOM 1312 C C . ILE A 1 173 ? -25.791 -6.600 39.675 1.00 69.19 173 ILE A C 1
ATOM 1314 O O . ILE A 1 173 ? -26.516 -6.651 38.681 1.00 69.19 173 ILE A O 1
ATOM 1318 N N . LYS A 1 174 ? -25.679 -5.517 40.445 1.00 76.88 174 LYS A N 1
ATOM 1319 C CA . LYS A 1 174 ? -26.377 -4.256 40.186 1.00 76.88 174 LYS A CA 1
ATOM 1320 C C . LYS A 1 174 ? -25.384 -3.179 39.796 1.00 76.88 174 LYS A C 1
ATOM 1322 O O . LYS A 1 174 ? -24.432 -2.918 40.530 1.00 76.88 174 LYS A O 1
ATOM 1327 N N . GLU A 1 175 ? -25.605 -2.555 38.647 1.00 79.75 175 GLU A N 1
ATOM 1328 C CA . GLU A 1 175 ? -24.808 -1.413 38.198 1.00 79.75 175 GLU A CA 1
ATOM 1329 C C . GLU A 1 175 ? -25.323 -0.143 38.880 1.00 79.75 175 GLU A C 1
ATOM 1331 O O . GLU A 1 175 ? -26.526 0.121 38.891 1.00 79.75 175 GLU A O 1
ATOM 1336 N N . LEU A 1 176 ? -24.411 0.640 39.457 1.00 81.50 176 LEU A N 1
ATOM 1337 C CA . LEU A 1 176 ? -24.709 1.846 40.221 1.00 81.50 176 LEU A CA 1
ATOM 1338 C C . LEU A 1 176 ? -23.929 3.032 39.662 1.00 81.50 176 LEU A C 1
ATOM 1340 O O . LEU A 1 176 ? -22.704 3.006 39.540 1.00 81.50 176 LEU A O 1
ATOM 1344 N N . THR A 1 177 ? -24.653 4.103 39.359 1.00 83.62 177 THR A N 1
ATOM 1345 C CA . THR A 1 177 ? -24.083 5.387 38.943 1.00 83.62 177 THR A CA 1
ATOM 1346 C C . THR A 1 177 ? -24.553 6.478 39.894 1.00 83.62 177 THR A C 1
ATOM 1348 O O . THR A 1 177 ? -25.735 6.540 40.234 1.00 83.62 177 THR A O 1
ATOM 1351 N N . TYR A 1 178 ? -23.631 7.346 40.313 1.00 82.56 178 TYR A N 1
ATOM 1352 C CA . TYR A 1 178 ? -23.899 8.474 41.204 1.00 82.56 178 TYR A CA 1
ATOM 1353 C C . TYR A 1 178 ? -23.413 9.771 40.563 1.00 82.56 178 TYR A C 1
ATOM 1355 O O . TYR A 1 178 ? -22.295 9.835 40.054 1.00 82.56 178 TYR A O 1
ATOM 1363 N N . GLU A 1 179 ? -24.232 10.812 40.642 1.00 81.25 179 GLU A N 1
ATOM 1364 C CA . GLU A 1 179 ? -23.915 12.155 40.173 1.00 81.25 179 GLU A CA 1
ATOM 1365 C C . GLU A 1 179 ? -23.966 13.135 41.349 1.00 81.25 179 GLU A C 1
ATOM 1367 O O . GLU A 1 179 ? -24.937 13.167 42.114 1.00 81.25 179 GLU A O 1
ATOM 1372 N N . TYR A 1 180 ? -22.909 13.936 41.490 1.00 79.75 180 TYR A N 1
ATOM 1373 C CA . TYR A 1 180 ? -22.729 14.895 42.579 1.00 79.75 180 TYR A CA 1
ATOM 1374 C C . TYR A 1 180 ? -22.629 16.319 42.029 1.00 79.75 180 TYR A C 1
ATOM 1376 O O . TYR A 1 180 ? -22.081 16.540 40.950 1.00 79.75 180 TYR A O 1
ATOM 1384 N N . ASP A 1 181 ? -23.115 17.299 42.789 1.00 78.06 181 ASP A N 1
ATOM 1385 C CA . ASP A 1 181 ? -22.893 18.711 42.484 1.00 78.06 181 ASP A CA 1
ATOM 1386 C C . ASP A 1 181 ? -21.446 19.160 42.790 1.00 78.06 181 ASP A C 1
ATOM 1388 O O . ASP A 1 181 ? -20.650 18.445 43.403 1.00 78.06 181 ASP A O 1
ATOM 1392 N N . LEU A 1 182 ? -21.103 20.400 42.416 1.00 73.56 182 LEU A N 1
ATOM 1393 C CA . LEU A 1 182 ? -19.786 21.007 42.684 1.00 73.56 182 LEU A CA 1
ATOM 1394 C C . LEU A 1 182 ? -19.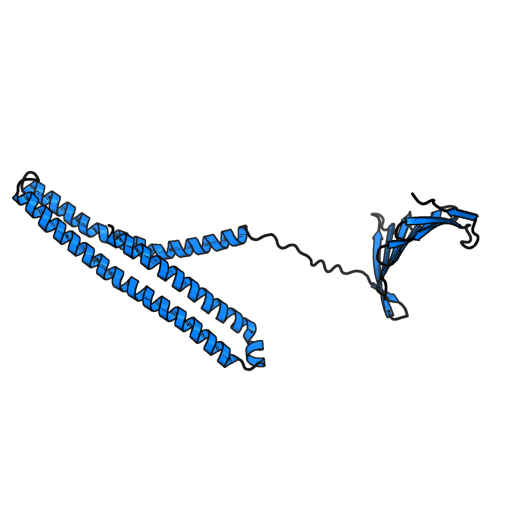441 21.128 44.183 1.00 73.56 182 LEU A C 1
ATOM 1396 O O . LEU A 1 182 ? -18.302 21.444 44.524 1.00 73.56 182 LEU A O 1
ATOM 1400 N N . LYS A 1 183 ? -20.412 20.923 45.080 1.00 75.44 183 LYS A N 1
ATOM 1401 C CA . LYS A 1 183 ? -20.251 20.963 46.539 1.00 75.44 183 LYS A CA 1
ATOM 1402 C C . LYS A 1 183 ? -20.156 19.560 47.153 1.00 75.44 183 LYS A C 1
ATOM 1404 O O . LYS A 1 183 ? -20.021 19.458 48.370 1.00 75.44 183 LYS A O 1
ATOM 1409 N N . GLY A 1 184 ? -20.207 18.499 46.343 1.00 70.81 184 GLY A N 1
ATOM 1410 C CA . GLY A 1 184 ? -20.141 17.106 46.789 1.00 70.81 184 GLY A CA 1
ATOM 1411 C C . GLY A 1 184 ? -21.468 16.538 47.304 1.00 70.81 184 GLY A C 1
ATOM 1412 O O . GLY A 1 184 ? -21.468 15.509 47.976 1.00 70.81 184 GLY A O 1
ATOM 1413 N N . THR A 1 185 ? -22.600 17.181 47.016 1.00 74.62 185 THR A N 1
ATOM 1414 C CA . THR A 1 185 ? -23.934 16.685 47.382 1.00 74.62 185 THR A CA 1
ATOM 1415 C C . THR A 1 185 ? -24.477 15.800 46.266 1.00 74.62 185 THR A C 1
ATOM 1417 O O . THR A 1 185 ? -24.440 16.190 45.102 1.00 74.62 185 THR A O 1
ATOM 1420 N N . LEU A 1 186 ? -24.997 14.617 46.605 1.00 77.44 186 LEU A N 1
ATOM 1421 C CA . LEU A 1 186 ? -25.638 13.718 45.639 1.00 77.44 186 LEU A CA 1
ATOM 1422 C C . LEU A 1 186 ? -26.878 14.398 45.035 1.00 77.44 186 LEU A C 1
ATOM 1424 O O . LEU A 1 186 ? -27.725 14.891 45.786 1.00 77.44 186 LEU A O 1
ATOM 1428 N N . ILE A 1 187 ? -26.983 14.408 43.704 1.00 84.62 187 ILE A N 1
ATOM 1429 C CA . ILE A 1 187 ? -28.103 15.006 42.955 1.00 84.62 187 ILE A CA 1
ATOM 1430 C C . ILE A 1 187 ? -28.873 13.983 42.119 1.00 84.62 187 ILE A C 1
ATOM 1432 O O . ILE A 1 187 ? -30.081 14.135 41.933 1.00 84.62 187 ILE A O 1
ATOM 1436 N N . HIS A 1 188 ? -28.219 12.911 41.675 1.00 84.44 188 HIS A N 1
ATOM 1437 C CA . HIS A 1 188 ? -28.857 11.856 40.899 1.00 84.44 188 HIS A CA 1
ATOM 1438 C C . HIS A 1 188 ? -28.168 10.509 41.143 1.00 84.44 188 HIS A C 1
ATOM 1440 O O . HIS A 1 188 ? -26.949 10.440 41.297 1.00 84.44 188 HIS A O 1
ATOM 1446 N N . SER A 1 189 ? -28.949 9.434 41.213 1.00 85.44 189 SER A N 1
ATOM 1447 C CA . SER A 1 189 ? -28.423 8.073 41.205 1.00 85.44 189 SER A CA 1
ATOM 1448 C C . SER A 1 189 ? -29.237 7.175 40.286 1.00 85.44 189 SER A C 1
ATOM 1450 O O . SER A 1 189 ? -30.458 7.304 40.193 1.00 85.44 189 SER A O 1
ATOM 1452 N N . THR A 1 190 ? -28.542 6.261 39.617 1.00 85.88 190 THR A N 1
ATOM 1453 C CA . THR A 1 190 ? -29.130 5.240 38.752 1.00 85.88 190 THR A CA 1
ATOM 1454 C C . THR A 1 190 ? -28.688 3.867 39.237 1.00 85.88 190 THR A C 1
ATOM 1456 O O . THR A 1 190 ? -27.502 3.636 39.457 1.00 85.88 190 THR A O 1
ATOM 1459 N N . GLU A 1 191 ? -29.650 2.965 39.396 1.00 86.44 191 GLU A N 1
ATOM 1460 C CA . GLU A 1 191 ? -29.459 1.556 39.737 1.00 86.44 191 GLU A CA 1
ATOM 1461 C C . GLU A 1 191 ? -30.034 0.710 38.599 1.00 86.44 191 GLU A C 1
ATOM 1463 O O . GLU A 1 191 ? -31.194 0.895 38.233 1.00 86.44 191 GLU A O 1
ATOM 1468 N N . ILE A 1 192 ? -29.242 -0.196 38.028 1.00 84.38 192 ILE A N 1
ATOM 1469 C CA . ILE A 1 192 ? -29.680 -1.108 36.963 1.00 84.38 192 ILE A CA 1
ATOM 1470 C C . ILE A 1 192 ? -29.496 -2.541 37.453 1.00 84.38 192 ILE A C 1
ATOM 1472 O O . ILE A 1 192 ? -28.374 -2.959 37.743 1.00 84.38 192 ILE A O 1
ATOM 1476 N N . ASN A 1 193 ? -30.591 -3.300 37.513 1.00 81.75 193 ASN A N 1
ATOM 1477 C CA . ASN A 1 193 ? -30.562 -4.741 37.730 1.00 81.75 193 ASN A CA 1
ATOM 1478 C C . ASN A 1 193 ? -30.773 -5.475 36.395 1.00 81.75 193 ASN A C 1
ATOM 1480 O O . ASN A 1 193 ? -31.768 -5.255 35.699 1.00 81.75 193 ASN A O 1
ATOM 1484 N N . LYS A 1 194 ? -29.823 -6.346 36.039 1.00 70.38 194 LYS A N 1
ATOM 1485 C CA . LYS A 1 194 ? -29.834 -7.141 34.804 1.00 70.38 194 LYS A CA 1
ATOM 1486 C C . LYS A 1 194 ? -30.229 -8.589 35.123 1.00 70.38 194 LYS A C 1
ATOM 1488 O O . LYS A 1 194 ? -29.363 -9.438 35.322 1.00 70.38 194 LYS A O 1
ATOM 1493 N N . GLY A 1 195 ? -31.539 -8.849 35.164 1.00 70.12 195 GLY A N 1
ATOM 1494 C CA . GLY A 1 195 ? -32.141 -10.182 35.332 1.00 70.12 195 GLY A CA 1
ATOM 1495 C C . GLY A 1 195 ? -32.759 -10.726 34.032 1.00 70.12 195 GLY A C 1
ATOM 1496 O O . GLY A 1 195 ? -32.234 -10.505 32.944 1.00 70.12 195 GLY A O 1
ATOM 1497 N N . GLN A 1 196 ? -33.905 -11.424 34.116 1.00 64.19 196 GLN A N 1
ATOM 1498 C CA . GLN A 1 196 ? -34.700 -11.812 32.926 1.00 64.19 196 GLN A CA 1
ATOM 1499 C C . GLN A 1 196 ? -35.284 -10.606 32.167 1.00 64.19 196 GLN A C 1
ATOM 1501 O O . GLN A 1 196 ? -35.571 -10.712 30.976 1.00 64.19 196 GLN A O 1
ATOM 1506 N N . LYS A 1 197 ? -35.463 -9.483 32.865 1.00 71.38 197 LYS A N 1
ATOM 1507 C CA . LYS A 1 197 ? -35.809 -8.161 32.337 1.00 71.38 197 LYS A CA 1
ATOM 1508 C C . LYS A 1 197 ? -34.861 -7.137 32.944 1.00 71.38 197 LYS A C 1
ATOM 1510 O O . LYS A 1 197 ? -34.337 -7.370 34.037 1.00 71.38 197 LYS A O 1
ATOM 1515 N N . THR A 1 198 ? -34.637 -6.028 32.246 1.00 76.12 198 THR A N 1
ATOM 1516 C CA . THR A 1 198 ? -33.767 -4.966 32.766 1.00 76.12 198 THR A CA 1
ATOM 1517 C C . THR A 1 198 ? -34.601 -4.004 33.595 1.00 76.12 198 THR A C 1
ATOM 1519 O O . THR A 1 198 ? -35.436 -3.285 33.050 1.00 76.12 198 THR A O 1
ATOM 1522 N N . GLU A 1 199 ? -34.375 -3.978 34.907 1.00 84.81 199 GLU A N 1
ATOM 1523 C CA . GLU A 1 199 ? -35.004 -2.998 35.791 1.00 84.81 199 GLU A CA 1
ATOM 1524 C C . GLU A 1 199 ? -34.039 -1.843 36.051 1.00 84.81 199 GLU A C 1
ATOM 1526 O O . GLU A 1 199 ? -32.916 -2.061 36.505 1.00 84.81 199 GLU A O 1
ATOM 1531 N N . ARG A 1 200 ? -34.470 -0.607 35.784 1.00 88.81 200 ARG A N 1
ATOM 1532 C CA . ARG A 1 200 ? -33.700 0.606 36.090 1.00 88.81 200 ARG A CA 1
ATOM 1533 C C . ARG A 1 200 ? -34.461 1.474 37.081 1.00 88.81 200 ARG A C 1
ATOM 1535 O O . ARG A 1 200 ? -35.637 1.761 36.880 1.00 88.81 200 ARG A O 1
ATOM 1542 N N . ILE A 1 201 ? -33.793 1.912 38.142 1.00 88.19 201 ILE A N 1
ATOM 1543 C CA . ILE A 1 201 ? -34.332 2.837 39.138 1.00 88.19 201 ILE A CA 1
ATOM 1544 C C . ILE A 1 201 ? -33.487 4.105 39.123 1.00 88.19 201 ILE A C 1
ATOM 1546 O O . ILE A 1 201 ? -32.300 4.081 39.437 1.00 88.19 201 ILE A O 1
ATOM 1550 N N . GLU A 1 202 ? -34.121 5.226 38.812 1.00 89.25 202 GLU A N 1
ATOM 1551 C CA . GLU A 1 202 ? -33.523 6.555 38.864 1.00 89.25 202 GLU A CA 1
ATOM 1552 C C . GLU A 1 202 ? -34.037 7.305 40.090 1.00 89.25 202 GLU A C 1
ATOM 1554 O O . GLU A 1 202 ? -35.245 7.358 40.334 1.00 89.25 202 GLU A O 1
ATOM 1559 N N . ARG A 1 203 ? -33.137 7.910 40.866 1.00 90.06 203 ARG A N 1
ATOM 1560 C CA . ARG A 1 203 ? -33.470 8.727 42.039 1.00 90.06 203 ARG A CA 1
ATOM 1561 C C . ARG A 1 203 ? -32.871 10.116 41.871 1.00 90.06 203 ARG A C 1
ATOM 1563 O O . ARG A 1 203 ? -31.687 10.253 41.583 1.00 90.06 203 ARG A O 1
ATOM 1570 N N . TYR A 1 204 ? -33.679 11.148 42.082 1.00 86.62 204 TYR A N 1
ATOM 1571 C CA . TYR A 1 204 ? -33.251 12.546 42.038 1.00 86.62 204 TYR A CA 1
ATOM 1572 C C . TYR A 1 204 ? -33.290 13.153 43.429 1.00 86.62 204 TYR A C 1
ATOM 1574 O O . TYR A 1 204 ? -34.261 12.966 44.166 1.00 86.62 204 TYR A O 1
ATOM 1582 N N . TYR A 1 205 ? -32.250 13.904 43.765 1.00 84.31 205 TYR A N 1
ATOM 1583 C CA . TYR A 1 205 ? -32.033 14.472 45.085 1.00 84.31 205 TYR A CA 1
ATOM 1584 C C . TYR A 1 205 ? -31.965 15.996 45.003 1.00 84.31 205 TYR A C 1
ATOM 1586 O O . TYR A 1 205 ? -31.491 16.581 44.033 1.00 84.31 205 TYR A O 1
ATOM 1594 N N . THR A 1 206 ? -32.420 16.666 46.053 1.00 81.06 206 THR A N 1
ATOM 1595 C CA . THR A 1 206 ? -32.202 18.100 46.255 1.00 81.06 206 THR A CA 1
ATOM 1596 C C . THR A 1 206 ? -31.710 18.289 47.677 1.00 81.06 206 THR A C 1
ATOM 1598 O O . THR A 1 206 ? -32.382 17.878 48.620 1.00 81.06 206 THR A O 1
ATOM 1601 N N . ASN A 1 207 ? -30.517 18.869 47.833 1.00 79.00 207 ASN A N 1
ATOM 1602 C CA . ASN A 1 207 ? -29.840 19.006 49.129 1.00 79.00 207 ASN A CA 1
ATOM 1603 C C . ASN A 1 207 ? -29.706 17.667 49.891 1.00 79.00 207 ASN A C 1
ATOM 1605 O O . ASN A 1 207 ? -29.868 17.623 51.108 1.00 79.00 207 ASN A O 1
ATOM 1609 N N . GLY A 1 208 ? -29.463 16.562 49.176 1.00 72.12 208 GLY A N 1
ATOM 1610 C CA . GLY A 1 208 ? -29.318 15.221 49.759 1.00 72.12 208 GLY A CA 1
ATOM 1611 C C . GLY A 1 208 ? -30.629 14.505 50.112 1.00 72.12 208 GLY A C 1
ATOM 1612 O O . GLY A 1 208 ? -30.588 13.357 50.545 1.00 72.12 208 GLY A O 1
ATOM 1613 N N . VAL A 1 209 ? -31.792 15.130 49.896 1.00 82.44 209 VAL A N 1
ATOM 1614 C CA . VAL A 1 209 ? -33.114 14.522 50.130 1.00 82.44 209 VAL A CA 1
ATOM 1615 C C . VAL A 1 209 ? -33.725 14.069 48.805 1.00 82.44 209 VAL A C 1
ATOM 1617 O O . VAL A 1 209 ? -33.727 14.832 47.840 1.00 82.44 209 VAL A O 1
ATOM 1620 N N . VAL A 1 210 ? -34.259 12.844 48.748 1.00 86.25 210 VAL A N 1
ATOM 1621 C CA . VAL A 1 210 ? -34.905 12.298 47.540 1.00 86.25 210 VAL A CA 1
ATOM 1622 C C . VAL A 1 210 ? -36.174 13.091 47.213 1.00 86.25 210 VAL A C 1
ATOM 1624 O O . VAL A 1 210 ? -37.053 13.243 48.058 1.00 86.25 210 VAL A O 1
ATOM 1627 N N . LYS A 1 211 ? -36.282 13.566 45.972 1.00 90.19 211 LYS A N 1
ATOM 1628 C CA . LYS A 1 211 ? -37.436 14.300 45.431 1.00 90.19 211 LYS A CA 1
ATOM 1629 C C . LYS A 1 211 ? -38.248 13.501 44.430 1.00 90.19 211 LYS A C 1
ATOM 1631 O O . LYS A 1 211 ? -39.451 13.710 44.313 1.00 90.19 211 LYS A O 1
ATOM 1636 N N . SER A 1 212 ? -37.607 12.596 43.702 1.00 89.62 212 SER A N 1
ATOM 1637 C CA . SER A 1 212 ? -38.288 11.770 42.714 1.00 89.62 212 SER A CA 1
ATOM 1638 C C . SER A 1 212 ? -37.604 10.422 42.583 1.00 89.62 212 SER A C 1
ATOM 1640 O O . SER A 1 212 ? -36.380 10.344 42.671 1.00 89.62 212 SER A O 1
ATOM 1642 N N . ILE A 1 213 ? -38.394 9.382 42.347 1.00 92.62 213 ILE A N 1
ATOM 1643 C CA . ILE A 1 213 ? -37.930 8.030 42.048 1.00 92.62 213 ILE A CA 1
ATOM 1644 C C . ILE A 1 213 ? -38.695 7.542 40.826 1.00 92.62 213 ILE A C 1
ATOM 1646 O O . ILE A 1 213 ? -39.919 7.489 40.879 1.00 92.62 213 ILE A O 1
ATOM 1650 N N . THR A 1 214 ? -38.013 7.152 39.759 1.00 90.00 214 THR A N 1
ATOM 1651 C CA . THR A 1 214 ? -38.652 6.575 38.571 1.00 90.00 214 THR A CA 1
ATOM 1652 C C . THR A 1 214 ? -38.114 5.173 38.336 1.00 90.00 214 THR A C 1
ATOM 1654 O O . THR A 1 214 ? -36.906 4.962 38.339 1.00 90.00 214 THR A O 1
ATOM 1657 N N . GLN A 1 215 ? -39.020 4.217 38.165 1.00 89.50 215 GLN A N 1
ATOM 1658 C CA . GLN A 1 215 ? -38.722 2.829 37.853 1.00 89.50 215 GLN A CA 1
ATOM 1659 C C . GLN A 1 215 ? -39.078 2.551 36.395 1.00 89.50 215 GLN A C 1
ATOM 1661 O O . GLN A 1 215 ? -40.172 2.894 35.933 1.00 89.50 215 GLN A O 1
ATOM 1666 N N . PHE A 1 216 ? -38.158 1.889 35.709 1.00 88.44 216 PHE A N 1
ATOM 1667 C CA . PHE A 1 216 ? -38.263 1.454 34.327 1.00 88.44 216 PHE A CA 1
ATOM 1668 C C . PHE A 1 216 ? -38.095 -0.063 34.257 1.00 88.44 216 PHE A C 1
ATOM 1670 O O . PHE A 1 216 ? -37.308 -0.635 35.015 1.00 88.44 216 PHE A O 1
ATOM 1677 N N . VAL A 1 217 ? -38.812 -0.696 33.333 1.00 85.12 217 VAL A N 1
ATOM 1678 C CA . VAL A 1 217 ? -38.661 -2.111 32.979 1.00 85.12 217 VAL A CA 1
ATOM 1679 C C . VAL A 1 217 ? -38.499 -2.175 31.468 1.00 85.12 217 VAL A C 1
ATOM 1681 O O . VAL A 1 217 ? -39.364 -1.681 30.752 1.00 85.12 217 VAL A O 1
ATOM 1684 N N . ASP A 1 218 ? -37.394 -2.753 31.000 1.00 83.31 218 ASP A N 1
ATOM 1685 C CA . ASP A 1 218 ? -37.040 -2.829 29.575 1.00 83.31 218 ASP A CA 1
ATOM 1686 C C . ASP A 1 218 ? -37.077 -1.443 28.888 1.00 83.31 218 ASP A C 1
ATOM 1688 O O . ASP A 1 218 ? -37.647 -1.273 27.819 1.00 83.31 218 ASP A O 1
ATOM 1692 N N . GLU A 1 219 ? -36.481 -0.440 29.548 1.00 84.06 219 GLU A N 1
ATOM 1693 C CA . GLU A 1 219 ? -36.407 0.983 29.144 1.00 84.06 219 GLU A CA 1
ATOM 1694 C C . GLU A 1 219 ? -37.719 1.784 29.174 1.00 84.06 219 GLU A C 1
ATOM 1696 O O . GLU A 1 219 ? -37.674 3.016 29.179 1.00 84.06 219 GLU A O 1
ATOM 1701 N N . SER A 1 220 ? -38.869 1.133 29.327 1.00 84.19 220 SER A N 1
ATOM 1702 C CA . SER A 1 220 ? -40.155 1.816 29.473 1.00 84.19 220 SER A CA 1
ATOM 1703 C C . SER A 1 220 ? -40.443 2.172 30.942 1.00 84.19 220 SER A C 1
ATOM 1705 O O . SER A 1 220 ? -40.262 1.331 31.831 1.00 84.19 220 SER A O 1
ATOM 1707 N N . PRO A 1 221 ? -40.906 3.400 31.258 1.00 86.44 221 PRO A N 1
ATOM 1708 C CA . PRO A 1 221 ? -41.287 3.759 32.621 1.00 86.44 221 PRO A CA 1
ATOM 1709 C C . PRO A 1 221 ? -42.509 2.944 33.043 1.00 86.44 221 PRO A C 1
ATOM 1711 O O . PRO A 1 221 ? -43.474 2.838 32.293 1.00 86.44 221 PRO A O 1
ATOM 1714 N N . VAL A 1 222 ? -42.486 2.399 34.259 1.00 90.44 222 VAL A N 1
ATOM 1715 C CA . VAL A 1 222 ? -43.628 1.676 34.854 1.00 90.44 222 VAL A CA 1
ATOM 1716 C C . VAL A 1 222 ? -44.235 2.441 36.026 1.00 90.44 222 VAL A C 1
ATOM 1718 O O . VAL A 1 222 ? -45.433 2.350 36.301 1.00 90.44 222 VAL A O 1
ATOM 1721 N N . LYS A 1 223 ? -43.413 3.229 36.726 1.00 89.88 223 LYS A N 1
ATOM 1722 C CA . LYS A 1 223 ? -43.816 3.957 37.929 1.00 89.88 223 LYS A CA 1
ATOM 1723 C C . LYS A 1 223 ? -42.905 5.152 38.166 1.00 89.88 223 LYS A C 1
ATOM 1725 O O . LYS A 1 223 ? -41.688 5.009 38.139 1.00 89.88 223 LYS A O 1
ATOM 1730 N N . SER A 1 224 ? -43.471 6.308 38.489 1.00 91.44 224 SER A N 1
ATOM 1731 C CA . SER A 1 224 ? -42.716 7.467 38.971 1.00 91.44 224 SER A CA 1
ATOM 1732 C C . SER A 1 224 ? -43.335 7.995 40.258 1.00 91.44 224 SER A C 1
ATOM 1734 O O . SER A 1 224 ? -44.533 8.223 40.321 1.00 91.44 224 SER A O 1
ATOM 1736 N N . THR A 1 225 ? -42.533 8.172 41.298 1.00 92.12 225 THR A N 1
ATOM 1737 C CA . THR A 1 225 ? -42.943 8.694 42.601 1.00 92.12 225 THR A CA 1
ATOM 1738 C C . THR A 1 225 ? -42.289 10.049 42.810 1.00 92.12 225 THR A C 1
ATOM 1740 O O . THR A 1 225 ? -41.065 10.128 42.869 1.00 92.12 225 THR A O 1
ATOM 1743 N N . ARG A 1 226 ? -43.081 11.103 42.990 1.00 90.25 226 ARG A N 1
ATOM 1744 C CA . ARG A 1 226 ? -42.622 12.430 43.416 1.00 90.25 226 ARG A CA 1
ATOM 1745 C C . ARG A 1 226 ? -42.881 12.615 44.906 1.00 90.25 226 ARG A C 1
ATOM 1747 O O . ARG A 1 226 ? -43.974 12.312 45.373 1.00 90.25 226 ARG A O 1
ATOM 1754 N N . LEU A 1 227 ? -41.883 13.102 45.635 1.00 88.56 227 LEU A N 1
ATOM 1755 C CA . LEU A 1 227 ? -41.922 13.340 47.078 1.00 88.56 227 LEU A CA 1
ATOM 1756 C C . LEU A 1 227 ? -42.011 14.844 47.347 1.00 88.56 227 LEU A C 1
ATOM 1758 O O . LEU A 1 227 ? -41.135 15.614 46.941 1.00 88.56 227 LEU A O 1
ATOM 1762 N N . ASN A 1 228 ? -43.065 15.249 48.046 1.00 86.12 228 ASN A N 1
ATOM 1763 C CA . ASN A 1 228 ? -43.299 16.632 48.434 1.00 86.12 228 ASN A CA 1
ATOM 1764 C C . ASN A 1 228 ? -42.607 16.951 49.769 1.00 86.12 228 ASN A C 1
ATOM 1766 O O . ASN A 1 228 ? -42.323 16.068 50.578 1.00 86.12 228 ASN A O 1
ATOM 1770 N N . ASP A 1 229 ? -42.349 18.236 50.020 1.00 81.81 229 ASP A N 1
ATOM 1771 C CA . ASP A 1 229 ? -41.718 18.704 51.266 1.00 81.81 229 ASP A CA 1
ATOM 1772 C C . ASP A 1 229 ? -42.578 18.480 52.521 1.00 81.81 229 ASP A C 1
ATOM 1774 O O . ASP A 1 229 ? -42.053 18.416 53.630 1.00 81.81 229 ASP A O 1
ATOM 1778 N N . ASP A 1 230 ? -43.893 18.328 52.358 1.00 81.56 230 ASP A N 1
ATOM 1779 C CA . ASP A 1 230 ? -44.847 18.033 53.436 1.00 81.56 230 ASP A CA 1
ATOM 1780 C C . ASP A 1 230 ? -44.917 16.533 53.800 1.00 81.56 230 ASP A C 1
ATOM 1782 O O . ASP A 1 230 ? -45.709 16.122 54.653 1.00 81.56 230 ASP A O 1
ATOM 1786 N N . GLY A 1 231 ? -44.086 15.709 53.154 1.00 78.81 231 GLY A N 1
ATOM 1787 C CA . GLY A 1 231 ? -44.025 14.260 53.320 1.00 78.81 231 GLY A CA 1
ATOM 1788 C C . GLY A 1 231 ? -45.027 13.487 52.464 1.00 78.81 231 GLY A C 1
ATOM 1789 O O . GLY A 1 231 ? -44.923 12.265 52.392 1.00 78.81 231 GLY A O 1
ATOM 1790 N N . THR A 1 232 ? -45.978 14.150 51.797 1.00 85.88 232 THR A N 1
ATOM 1791 C CA . THR A 1 232 ? -46.877 13.480 50.846 1.00 85.88 232 THR A CA 1
ATOM 1792 C C . THR A 1 232 ? -46.121 13.033 49.594 1.00 85.88 232 THR A C 1
ATOM 1794 O O . THR A 1 232 ? -45.020 13.505 49.296 1.00 85.88 232 THR A O 1
ATOM 1797 N N . SER A 1 233 ? -46.700 12.099 48.841 1.00 88.50 233 SER A N 1
ATOM 1798 C CA . SER A 1 233 ? -46.116 11.663 47.571 1.00 88.50 233 SER A CA 1
ATOM 1799 C C . SER A 1 233 ? -47.167 11.464 46.495 1.00 88.50 233 SER A C 1
ATOM 1801 O O . SER A 1 233 ? -48.308 11.126 46.791 1.00 88.50 233 SER A O 1
ATOM 1803 N N . ILE A 1 234 ? -46.776 11.672 45.243 1.00 91.06 234 ILE A N 1
ATOM 1804 C CA . ILE A 1 234 ? -47.611 11.412 44.071 1.00 91.06 234 ILE A CA 1
ATOM 1805 C C . ILE A 1 234 ? -46.946 10.296 43.281 1.00 91.06 234 ILE A C 1
ATOM 1807 O O . ILE A 1 234 ? -45.793 10.428 42.874 1.00 91.06 234 ILE A O 1
ATOM 1811 N N . VAL A 1 235 ? -47.665 9.199 43.075 1.00 91.44 235 VAL A N 1
ATOM 1812 C CA . VAL A 1 235 ? -47.221 8.050 42.290 1.00 91.44 235 VAL A CA 1
ATOM 1813 C C . VAL A 1 235 ? -47.952 8.054 40.955 1.00 91.44 235 VAL A C 1
ATOM 1815 O O . VAL A 1 235 ? -49.145 7.777 40.903 1.00 91.44 235 VAL A O 1
ATOM 1818 N N . THR A 1 236 ? -47.229 8.325 39.879 1.00 89.19 236 THR A N 1
ATOM 1819 C CA . THR A 1 236 ? -47.704 8.179 38.505 1.00 89.19 236 THR A CA 1
ATOM 1820 C C . THR A 1 236 ? -47.432 6.757 38.021 1.00 89.19 236 THR A C 1
ATOM 1822 O O . THR A 1 236 ? -46.296 6.278 38.090 1.00 89.19 236 THR A O 1
ATOM 1825 N N . LEU A 1 237 ? -48.469 6.081 37.536 1.00 88.06 237 LEU A N 1
ATOM 1826 C CA . LEU A 1 237 ? -48.405 4.741 36.956 1.00 88.06 237 LEU A CA 1
ATOM 1827 C C . LEU A 1 237 ? -48.457 4.821 35.432 1.00 88.06 237 LEU A C 1
ATOM 1829 O O . LEU A 1 237 ? -49.192 5.639 34.871 1.00 88.06 237 LEU A O 1
ATOM 1833 N N . PHE A 1 238 ? -47.679 3.959 34.786 1.00 86.75 238 PHE A N 1
ATOM 1834 C CA . PHE A 1 238 ? -47.509 3.934 33.339 1.00 86.75 238 PHE A CA 1
ATOM 1835 C C . PHE A 1 238 ? -47.891 2.566 32.767 1.00 86.75 238 PHE A C 1
ATOM 1837 O O . PHE A 1 238 ? -47.649 1.535 33.393 1.00 86.75 238 PHE A O 1
ATOM 1844 N N . GLU A 1 239 ? -48.475 2.574 31.573 1.00 83.94 239 GLU A N 1
ATOM 1845 C CA . GLU A 1 239 ? -48.783 1.399 30.757 1.00 83.94 239 GLU A CA 1
ATOM 1846 C C . GLU A 1 239 ? -48.445 1.757 29.304 1.00 83.94 239 GLU A C 1
ATOM 1848 O O . GLU A 1 239 ? -48.788 2.848 28.853 1.00 83.94 239 GLU A O 1
ATOM 1853 N N . GLU A 1 240 ? -47.689 0.903 28.605 1.00 81.00 240 GLU A N 1
ATOM 1854 C CA . GLU A 1 240 ? -47.184 1.182 27.244 1.00 81.00 240 GLU A CA 1
ATOM 1855 C C . GLU A 1 240 ? -46.546 2.585 27.103 1.00 81.00 240 GLU A C 1
ATOM 1857 O O . GLU A 1 240 ? -46.853 3.345 26.187 1.00 81.00 240 GLU A O 1
ATOM 1862 N N . GLU A 1 241 ? -45.683 2.960 28.060 1.00 81.75 241 GLU A N 1
ATOM 1863 C CA . GLU A 1 241 ? -44.987 4.264 28.139 1.00 81.75 241 GLU A CA 1
ATOM 1864 C C . GLU A 1 241 ? -45.884 5.486 28.398 1.00 81.75 241 GLU A C 1
ATOM 1866 O O . GLU A 1 241 ? -45.392 6.612 28.520 1.00 81.75 241 GLU A O 1
ATOM 1871 N N . ARG A 1 242 ? -47.198 5.293 28.548 1.00 84.25 242 ARG A N 1
ATOM 1872 C CA . ARG A 1 242 ? -48.160 6.374 28.781 1.00 84.25 242 ARG A CA 1
ATOM 1873 C C . ARG A 1 242 ? -48.610 6.409 30.243 1.00 84.25 242 ARG A C 1
ATOM 1875 O O . ARG A 1 242 ? -48.987 5.377 30.795 1.00 84.25 242 ARG A O 1
ATOM 1882 N N . PRO A 1 243 ? -48.612 7.585 30.897 1.00 86.38 243 PRO A N 1
ATOM 1883 C CA . PRO A 1 243 ? -49.134 7.711 32.251 1.00 86.38 243 PRO A CA 1
ATOM 1884 C C . PRO A 1 243 ? -50.664 7.598 32.238 1.00 86.38 243 PRO A C 1
ATOM 1886 O O . PRO A 1 243 ? -51.331 8.420 31.608 1.00 86.38 243 PRO A O 1
ATOM 1889 N N . TYR A 1 244 ? -51.221 6.629 32.964 1.00 87.81 244 TYR A N 1
ATOM 1890 C CA . TYR A 1 244 ? -52.672 6.389 33.000 1.00 87.81 244 TYR A CA 1
ATOM 1891 C C . TYR A 1 244 ? -53.328 6.795 34.327 1.00 87.81 244 TYR A C 1
ATOM 1893 O O . TYR A 1 244 ? -54.528 7.073 34.358 1.00 87.81 244 TYR A O 1
ATOM 1901 N N . ALA A 1 245 ? -52.570 6.860 35.426 1.00 86.81 245 ALA A N 1
ATOM 1902 C CA . ALA A 1 245 ? -53.102 7.235 36.734 1.00 86.81 245 ALA A CA 1
ATOM 1903 C C . ALA A 1 245 ? -52.065 7.937 37.614 1.00 86.81 245 ALA A C 1
ATOM 1905 O O . ALA A 1 245 ? -50.888 7.582 37.597 1.00 86.81 245 ALA A O 1
ATOM 1906 N N . ASP A 1 246 ? -52.533 8.879 38.428 1.00 90.69 246 ASP A N 1
ATOM 1907 C CA . ASP A 1 246 ? -51.789 9.506 39.515 1.00 90.69 246 ASP A CA 1
ATOM 1908 C C . ASP A 1 246 ? -52.445 9.138 40.853 1.00 90.69 246 ASP A C 1
ATOM 1910 O O . ASP A 1 246 ? -53.641 9.347 41.049 1.00 90.69 246 ASP A O 1
ATOM 1914 N N . VAL A 1 247 ? -51.672 8.582 41.784 1.00 89.12 247 VAL A N 1
ATOM 1915 C CA . VAL A 1 247 ? -52.122 8.206 43.131 1.00 89.12 247 VAL A CA 1
ATOM 1916 C C . VAL A 1 247 ? -51.393 9.069 44.151 1.00 89.12 247 VAL A C 1
ATOM 1918 O O . VAL A 1 247 ? -50.174 8.975 44.290 1.00 89.12 247 VAL A O 1
ATOM 1921 N N . THR A 1 248 ? -52.125 9.891 44.896 1.00 89.69 248 THR A N 1
ATOM 1922 C CA . THR A 1 248 ? -51.548 10.717 45.964 1.00 89.69 248 THR A CA 1
ATOM 1923 C C . THR A 1 248 ? -51.595 9.957 47.280 1.00 89.69 248 THR A C 1
ATOM 1925 O O . THR A 1 248 ? -52.664 9.516 47.700 1.00 89.69 248 THR A O 1
ATOM 1928 N N . TYR A 1 249 ? -50.463 9.837 47.965 1.00 86.31 249 TYR A N 1
ATOM 1929 C CA . TYR A 1 249 ? -50.340 9.220 49.281 1.00 86.31 249 TYR A CA 1
ATOM 1930 C C . TYR A 1 249 ? -50.079 10.266 50.368 1.00 86.31 249 TYR A C 1
ATOM 1932 O O . TYR A 1 249 ? -49.376 11.256 50.157 1.00 86.31 249 TYR A O 1
ATOM 1940 N N . ALA A 1 250 ? -50.625 10.014 51.556 1.00 85.06 250 ALA A N 1
ATOM 1941 C CA . ALA A 1 250 ? -50.353 10.788 52.759 1.00 85.06 250 ALA A CA 1
ATOM 1942 C C . ALA A 1 250 ? -48.899 10.614 53.223 1.00 85.06 250 ALA A C 1
ATOM 1944 O O . ALA A 1 250 ? -48.195 9.705 52.787 1.00 85.06 250 ALA A O 1
ATOM 1945 N N . SER A 1 251 ? -48.473 11.441 54.179 1.00 82.81 251 SER A N 1
ATOM 1946 C CA . SER A 1 251 ? -47.107 11.428 54.721 1.00 82.81 251 SER A CA 1
ATOM 1947 C C . SER A 1 251 ? -46.683 10.139 55.432 1.00 82.81 251 SER A C 1
ATOM 1949 O O . SER A 1 251 ? -45.501 9.937 55.689 1.00 82.81 251 SER A O 1
ATOM 1951 N N . ASP A 1 252 ? -47.622 9.233 55.718 1.00 79.31 252 ASP A N 1
ATOM 1952 C CA . ASP A 1 252 ? -47.322 7.887 56.217 1.00 79.31 252 ASP A CA 1
ATOM 1953 C C . ASP A 1 252 ? -47.005 6.863 55.113 1.00 79.31 252 ASP A C 1
ATOM 1955 O O . ASP A 1 252 ? -46.690 5.713 55.426 1.00 79.31 252 ASP A O 1
ATOM 1959 N N . GLY A 1 253 ? -47.125 7.251 53.838 1.00 75.69 253 GLY A N 1
ATOM 1960 C CA . GLY A 1 253 ? -46.879 6.406 52.668 1.00 75.69 253 GLY A CA 1
ATOM 1961 C C . GLY A 1 253 ? -47.866 5.248 52.485 1.00 75.69 253 GLY A C 1
ATOM 1962 O O . GLY A 1 253 ? -47.668 4.418 51.601 1.00 75.69 253 GLY A O 1
ATOM 1963 N N . LYS A 1 254 ? -48.915 5.153 53.312 1.00 79.88 254 LYS A N 1
ATOM 1964 C CA . LYS A 1 254 ? -49.865 4.028 53.324 1.00 79.88 254 LYS A CA 1
ATOM 1965 C C . LYS A 1 254 ? -51.272 4.452 52.939 1.00 79.88 254 LYS A C 1
ATOM 1967 O O . LYS A 1 254 ? -51.967 3.705 52.254 1.00 79.88 254 LYS A O 1
ATOM 1972 N N . ARG A 1 255 ? -51.718 5.626 53.389 1.00 82.88 255 ARG A N 1
ATOM 1973 C CA . ARG A 1 255 ? -53.063 6.126 53.081 1.00 82.88 255 ARG A CA 1
ATOM 1974 C C . ARG A 1 255 ? -53.083 6.817 51.726 1.00 82.88 255 ARG A C 1
ATOM 1976 O O . ARG A 1 255 ? -52.309 7.740 51.497 1.00 82.88 255 ARG A O 1
ATOM 1983 N N . VAL A 1 256 ? -54.011 6.407 50.868 1.00 88.50 256 VAL A N 1
ATOM 1984 C CA . VAL A 1 256 ? -54.308 7.084 49.601 1.00 88.50 256 VAL A CA 1
ATOM 1985 C C . VAL A 1 256 ? -55.213 8.286 49.881 1.00 88.50 256 VAL A C 1
ATOM 1987 O O . VAL A 1 256 ? -56.249 8.145 50.529 1.00 88.50 256 VAL A O 1
ATOM 1990 N N . LEU A 1 257 ? -54.804 9.462 49.413 1.00 85.94 257 LEU A N 1
ATOM 1991 C CA . LEU A 1 257 ? -55.539 10.724 49.506 1.00 85.94 257 LEU A CA 1
ATOM 1992 C C . LEU A 1 257 ? -56.394 10.980 48.260 1.00 85.94 257 LEU A C 1
ATOM 1994 O O . LEU A 1 257 ? -57.521 11.454 48.385 1.00 85.94 257 LEU A O 1
ATOM 1998 N N . SER A 1 258 ? -55.881 10.656 47.071 1.00 86.31 258 SER A N 1
ATOM 1999 C CA . SER A 1 258 ? -56.618 10.771 45.808 1.00 86.31 258 SER A CA 1
ATOM 2000 C C . SER A 1 258 ? -56.084 9.804 44.750 1.00 86.31 258 SER A C 1
ATOM 2002 O O . SER A 1 258 ? -54.932 9.373 44.819 1.0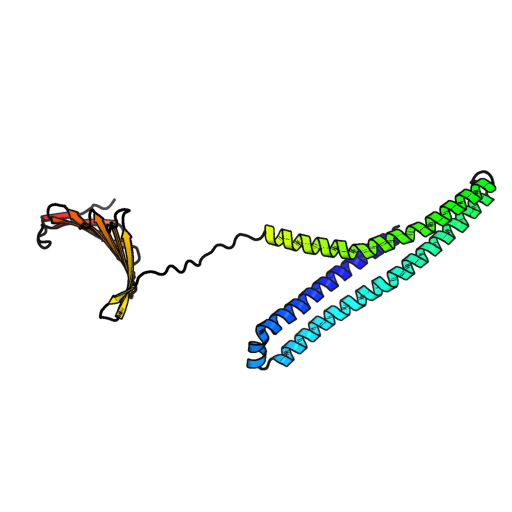0 86.31 258 SER A O 1
ATOM 2004 N N . ILE A 1 259 ? -56.936 9.466 43.779 1.00 90.69 259 ILE A N 1
ATOM 2005 C CA . ILE A 1 259 ? -56.565 8.758 42.549 1.00 90.69 259 ILE A CA 1
ATOM 2006 C C . ILE A 1 259 ? -57.167 9.539 41.382 1.00 90.69 259 ILE A C 1
ATOM 2008 O O . ILE A 1 259 ? -58.382 9.739 41.340 1.00 90.69 259 ILE A O 1
ATOM 2012 N N . GLU A 1 260 ? -56.332 9.964 40.443 1.00 86.50 260 GLU A N 1
ATOM 2013 C CA . GLU A 1 260 ? -56.732 10.684 39.237 1.00 86.50 260 GLU A CA 1
ATOM 2014 C C . GLU A 1 260 ? -56.356 9.861 38.005 1.00 86.50 260 GLU A C 1
ATOM 2016 O O . GLU A 1 260 ? -55.183 9.607 37.749 1.00 86.50 260 GLU A O 1
ATOM 2021 N N . TYR A 1 261 ? -57.355 9.433 37.232 1.00 87.44 261 TYR A N 1
ATOM 2022 C CA . TYR A 1 261 ? -57.131 8.741 35.964 1.00 87.44 261 TYR A CA 1
ATOM 2023 C C . TYR A 1 261 ? -56.949 9.753 34.835 1.00 87.44 261 TYR A C 1
ATOM 2025 O O . TYR A 1 261 ? -57.749 10.682 34.680 1.00 87.44 261 TYR A O 1
ATOM 2033 N N . ARG A 1 262 ? -55.926 9.548 34.008 1.00 82.31 262 ARG A N 1
ATOM 2034 C CA . ARG A 1 262 ? -55.675 10.358 32.816 1.00 82.31 262 ARG A CA 1
ATOM 2035 C C . ARG A 1 262 ? -56.452 9.753 31.647 1.00 82.31 262 ARG A C 1
ATOM 2037 O O . ARG A 1 262 ? -56.336 8.565 31.371 1.00 82.31 262 ARG A O 1
ATOM 2044 N N . LYS A 1 263 ? -57.297 10.552 30.988 1.00 65.12 263 LYS A N 1
ATOM 2045 C CA . LYS A 1 263 ? -58.046 10.104 29.802 1.00 65.12 263 LYS A CA 1
ATOM 2046 C C . LYS A 1 263 ? -57.100 9.942 28.614 1.00 65.12 263 LYS A C 1
ATOM 2048 O O . LYS A 1 263 ? -56.276 10.824 28.381 1.00 65.12 263 LYS A O 1
ATOM 2053 N N . GLU A 1 264 ? -57.279 8.859 27.860 1.00 57.56 264 GLU A N 1
ATOM 2054 C CA . GLU A 1 264 ? -56.633 8.638 26.564 1.00 57.56 264 GLU A CA 1
ATOM 2055 C C . GLU A 1 264 ? -56.891 9.838 25.633 1.00 57.56 264 GLU A C 1
ATOM 2057 O O . GLU A 1 264 ? -58.043 10.230 25.418 1.00 57.56 264 GLU A O 1
ATOM 2062 N N . GLN A 1 265 ? -55.815 10.437 25.117 1.00 50.25 265 GLN A N 1
ATOM 2063 C CA . GLN A 1 265 ? -55.828 11.271 23.912 1.00 50.25 265 GLN A CA 1
ATOM 2064 C C . GLN A 1 265 ? -55.090 10.537 22.795 1.00 50.25 265 GLN A C 1
ATOM 2066 O O . GLN A 1 265 ? -54.057 9.881 23.090 1.00 50.25 265 GLN A O 1
#

Sequence (265 aa):
GFLVVIITGKTGKYFIGIQKQTAQVNGYVEEYIAGQKVVKVFCHEKVVIDGFNQKNEELRQIATKGSTYAQILMPLLGNLSYLNYAVVAIGGSSLIALGRMGSMAAGIATLVMFLQLARQIGRPVAMISQQFNGVMMALAGAKRVFDMMDEPVETDEGYVTLVNVERDESGEIKELTYEYDLKGTLIHSTEINKGQKTERIERYYTNGVVKSITQFVDESPVKSTRLNDDGTSIVTLFEEERPYADVTYASDGKRVLSIEYRKEQ

pLDDT: mean 79.5, std 11.99, range [42.16, 95.25]

Foldseek 3Di:
DVVLVVLLVVLVVLLVQLVVLVVVLVVLVVVCVVVVVVCVVVVVVVVSVVVSVVSVVSSVVSCVVSVVSVVVSLVVLVVQLVVLLVVLVVVLVVCLVVCNQPDNVRSVVVSVVVSVVSNVVSVVSVVVSVCVSVVVVVVVVVVVVVCVVPDDDDDPPDPPDDFDWDADPVRWIKTKDWDADPVRATAKMWIWTDDPWIKIWIFGDDRNHTAKIWIDTNNATAWIWGADPQQKIWIFGDDPNHTFKIWIGDNVRPDTPDIDGDDDD

Radius of gyration: 43.45 Å; chains: 1; bounding box: 92×54×111 Å